Protein AF-A0A660U6B1-F1 (afdb_monomer_lite)

pLDDT: mean 94.16, std 7.32, range [56.75, 98.88]

Structure (mmCIF, N/CA/C/O backbone):
data_AF-A0A660U6B1-F1
#
_entry.id   AF-A0A660U6B1-F1
#
loop_
_atom_site.group_PDB
_atom_site.id
_atom_site.type_symbol
_atom_site.label_atom_id
_atom_site.label_alt_id
_atom_site.label_comp_id
_atom_site.label_asym_id
_atom_site.label_entity_id
_atom_site.label_seq_id
_atom_site.pdbx_PDB_ins_code
_atom_site.Cartn_x
_atom_site.Cartn_y
_atom_site.Cartn_z
_atom_site.occupancy
_atom_site.B_iso_or_equiv
_atom_site.auth_seq_id
_atom_site.auth_comp_id
_atom_site.auth_asym_id
_atom_site.auth_atom_id
_atom_site.pdbx_PDB_model_num
ATOM 1 N N . TYR A 1 1 ? -2.107 0.702 17.270 1.00 91.06 1 TYR A N 1
ATOM 2 C CA . TYR A 1 1 ? -2.804 -0.431 17.909 1.00 91.06 1 TYR A CA 1
ATOM 3 C C . TYR A 1 1 ? -3.818 -0.003 18.974 1.00 91.06 1 TYR A C 1
ATOM 5 O O . TYR A 1 1 ? -4.999 0.015 18.661 1.00 91.06 1 TYR A O 1
ATOM 13 N N . GLU A 1 2 ? -3.422 0.392 20.193 1.00 95.00 2 GLU A N 1
ATOM 14 C CA . GLU A 1 2 ? -4.382 0.600 21.304 1.00 95.00 2 GLU A CA 1
ATOM 15 C C . GLU A 1 2 ? -5.504 1.607 21.003 1.00 95.00 2 GLU A C 1
ATOM 17 O O . GLU A 1 2 ? -6.661 1.388 21.359 1.00 95.00 2 GLU A O 1
ATOM 22 N N . LEU A 1 3 ? -5.183 2.713 20.323 1.00 95.81 3 LEU A N 1
ATOM 23 C CA . LEU A 1 3 ? -6.189 3.698 19.923 1.00 95.81 3 LEU A CA 1
ATOM 24 C C . LEU A 1 3 ? -7.178 3.121 18.897 1.00 95.81 3 LEU A C 1
ATOM 26 O O . LEU A 1 3 ? -8.377 3.347 19.015 1.00 95.81 3 LEU A O 1
ATOM 30 N N . SER A 1 4 ? -6.687 2.337 17.936 1.00 97.06 4 SER A N 1
ATOM 31 C CA . SER A 1 4 ? -7.504 1.643 16.936 1.00 97.06 4 SER A CA 1
ATOM 32 C C . SER A 1 4 ? -8.491 0.675 17.594 1.00 97.06 4 SER A C 1
ATOM 34 O O . SER A 1 4 ? -9.665 0.673 17.234 1.00 97.06 4 SER A O 1
ATOM 36 N N . VAL A 1 5 ? -8.046 -0.071 18.615 1.00 97.56 5 VAL A N 1
ATOM 37 C CA . VAL A 1 5 ? -8.920 -0.944 19.420 1.00 97.56 5 VAL A CA 1
ATOM 38 C C . VAL A 1 5 ? -10.042 -0.129 20.063 1.00 97.56 5 VAL A C 1
ATOM 40 O O . VAL A 1 5 ? -11.211 -0.445 19.858 1.00 97.56 5 VAL A O 1
ATOM 43 N N . LYS A 1 6 ? -9.713 0.974 20.752 1.00 98.12 6 LYS A N 1
ATOM 44 C CA . LYS A 1 6 ? -10.712 1.839 21.411 1.00 98.12 6 LYS A CA 1
ATOM 45 C C . LYS A 1 6 ? -11.761 2.386 20.437 1.00 98.12 6 LYS A C 1
ATOM 47 O O . LYS A 1 6 ? -12.937 2.465 20.784 1.00 98.12 6 LYS A O 1
ATOM 52 N N . VAL A 1 7 ? -11.352 2.767 19.224 1.00 98.12 7 VAL A N 1
ATOM 53 C CA . VAL A 1 7 ? -12.260 3.266 18.175 1.00 98.12 7 VAL A CA 1
ATOM 54 C C . VAL A 1 7 ? -13.241 2.173 17.735 1.00 98.12 7 VAL A C 1
ATOM 56 O O . VAL A 1 7 ? -14.452 2.407 17.707 1.00 98.12 7 VAL A O 1
ATOM 59 N N . LEU A 1 8 ? -12.740 0.967 17.452 1.00 98.06 8 LEU A N 1
ATOM 60 C CA . LEU A 1 8 ? -13.567 -0.164 17.021 1.00 98.06 8 LEU A CA 1
ATOM 61 C C . LEU A 1 8 ? -14.490 -0.669 18.142 1.00 98.06 8 LEU A C 1
ATOM 63 O O . LEU A 1 8 ? -15.662 -0.961 17.900 1.00 98.06 8 LEU A O 1
ATOM 67 N N . GLU A 1 9 ? -14.006 -0.720 19.385 1.00 98.12 9 GLU A N 1
ATOM 68 C CA . GLU A 1 9 ? -14.812 -1.073 20.561 1.00 98.12 9 GLU A CA 1
ATOM 69 C C . GLU A 1 9 ? -15.951 -0.080 20.808 1.00 98.12 9 GLU A C 1
ATOM 71 O O . GLU A 1 9 ? -17.044 -0.490 21.202 1.00 98.12 9 GLU A O 1
ATOM 76 N N . ALA A 1 10 ? -15.736 1.200 20.493 1.00 98.38 10 ALA A N 1
ATOM 77 C CA . ALA A 1 10 ? -16.764 2.236 20.519 1.00 98.38 10 ALA A CA 1
ATOM 78 C C . ALA A 1 10 ? -17.758 2.158 19.338 1.00 98.38 10 ALA A C 1
ATOM 80 O O . ALA A 1 10 ? -18.608 3.042 19.188 1.00 98.38 10 ALA A O 1
ATOM 81 N N . GLY A 1 11 ? -17.661 1.132 18.484 1.00 97.81 11 GLY A N 1
ATOM 82 C CA . GLY A 1 11 ? -18.555 0.923 17.346 1.00 97.81 11 GLY A CA 1
ATOM 83 C C . GLY A 1 11 ? -18.365 1.948 16.227 1.00 97.81 11 GLY A C 1
ATOM 84 O O . GLY A 1 11 ? -19.321 2.254 15.511 1.00 97.81 11 GLY A O 1
ATOM 85 N N . LYS A 1 12 ? -17.157 2.503 16.077 1.00 98.50 12 LYS A N 1
ATOM 86 C CA . LYS A 1 12 ? -16.816 3.456 15.013 1.00 98.50 12 LYS A CA 1
ATOM 87 C C . LYS A 1 12 ? -16.059 2.768 13.881 1.00 98.50 12 LYS A C 1
ATOM 89 O O . LYS A 1 12 ? -15.291 1.841 14.117 1.00 98.50 12 LYS A O 1
ATOM 94 N N . ASP A 1 13 ? -16.291 3.242 12.663 1.00 98.62 13 ASP A N 1
ATOM 95 C CA . ASP A 1 13 ? -15.462 2.906 11.506 1.00 98.62 13 ASP A CA 1
ATOM 96 C C . ASP A 1 13 ? -14.069 3.555 11.669 1.00 98.62 13 ASP A C 1
ATOM 98 O O . ASP A 1 13 ? -13.941 4.603 12.310 1.00 98.62 13 ASP A O 1
ATOM 102 N N . LEU A 1 14 ? -13.020 2.919 11.143 1.00 98.31 14 LEU A N 1
ATOM 103 C CA . LEU A 1 14 ? -11.621 3.252 11.423 1.00 98.31 14 LEU A CA 1
ATOM 104 C C . LEU A 1 14 ? -10.837 3.531 10.136 1.00 98.31 14 LEU A C 1
ATOM 106 O O . LEU A 1 14 ? -10.676 2.648 9.303 1.00 98.31 14 LEU A O 1
ATOM 110 N N . PHE A 1 15 ? -10.261 4.725 10.032 1.00 98.12 15 PHE A N 1
ATOM 111 C CA . PHE A 1 15 ? -9.127 4.999 9.149 1.00 98.12 15 PHE A CA 1
ATOM 112 C C . PHE A 1 15 ? -7.876 5.029 10.028 1.00 98.12 15 PHE A C 1
ATOM 114 O O . PHE A 1 15 ? -7.804 5.825 10.967 1.00 98.12 15 PHE A O 1
ATOM 121 N N . VAL A 1 16 ? -6.894 4.173 9.750 1.00 96.25 16 VAL A N 1
ATOM 122 C CA . VAL A 1 16 ? -5.621 4.135 10.483 1.00 96.25 16 VAL A CA 1
ATOM 123 C C . VAL A 1 16 ? -4.431 4.319 9.545 1.00 96.25 16 VAL A C 1
ATOM 125 O O . VAL A 1 16 ? -4.332 3.674 8.507 1.00 96.25 16 VAL A O 1
ATOM 128 N N . GLU A 1 17 ? -3.513 5.207 9.918 1.00 93.38 17 GLU A N 1
ATOM 129 C CA . GLU A 1 17 ? -2.259 5.408 9.189 1.00 93.38 17 GLU A CA 1
ATOM 130 C C . GLU A 1 17 ? -1.315 4.209 9.312 1.00 93.38 17 GLU A C 1
ATOM 132 O O . GLU A 1 17 ? -1.363 3.443 10.278 1.00 93.38 17 GLU A O 1
ATOM 137 N N . LYS A 1 18 ? -0.426 4.061 8.328 1.00 89.31 18 LYS A N 1
ATOM 138 C CA . LYS A 1 18 ? 0.569 2.984 8.320 1.00 89.31 18 LYS A CA 1
ATOM 139 C C . LYS A 1 18 ? 1.771 3.302 9.232 1.00 89.31 18 LYS A C 1
ATOM 141 O O . LYS A 1 18 ? 2.170 4.465 9.349 1.00 89.31 18 LYS A O 1
ATOM 146 N N . PRO A 1 19 ? 2.450 2.276 9.775 1.00 85.94 19 PRO A N 1
ATOM 147 C CA . PRO A 1 19 ? 2.009 0.884 9.817 1.00 85.94 19 PRO A CA 1
ATOM 148 C C . PRO A 1 19 ? 0.836 0.717 10.797 1.00 85.94 19 PRO A C 1
ATOM 150 O O . PRO A 1 19 ? 0.794 1.359 11.844 1.00 85.94 19 PRO A O 1
ATOM 153 N N . VAL A 1 20 ? -0.107 -0.172 10.470 1.00 88.62 20 VAL A N 1
ATOM 154 C CA . VAL A 1 20 ? -1.304 -0.424 11.299 1.00 88.62 20 VAL A CA 1
ATOM 155 C C . VAL A 1 20 ? -0.955 -0.907 12.719 1.00 88.62 20 VAL A C 1
ATOM 157 O O . VAL A 1 20 ? -1.639 -0.583 13.699 1.00 88.62 20 VAL A O 1
ATOM 160 N N . ALA A 1 21 ? 0.139 -1.663 12.834 1.00 90.38 21 ALA A N 1
ATOM 161 C CA . ALA A 1 21 ? 0.674 -2.237 14.061 1.00 90.38 21 ALA A CA 1
ATOM 162 C C . ALA A 1 21 ? 2.184 -2.510 13.927 1.00 90.38 21 ALA A C 1
ATOM 164 O O . ALA A 1 21 ? 2.749 -2.354 12.844 1.00 90.38 21 ALA A O 1
ATOM 165 N N . LEU A 1 22 ? 2.839 -2.924 15.019 1.00 89.25 22 LEU A N 1
ATOM 166 C CA . LEU A 1 22 ? 4.269 -3.272 15.016 1.00 89.25 22 LEU A CA 1
ATOM 167 C C . LEU A 1 22 ? 4.519 -4.783 14.919 1.00 89.25 22 LEU A C 1
ATOM 169 O O . LEU A 1 22 ? 5.666 -5.218 14.860 1.00 89.25 22 LEU A O 1
ATOM 173 N N . SER A 1 23 ? 3.457 -5.586 14.875 1.00 92.25 23 SER A N 1
ATOM 174 C CA . SER A 1 23 ? 3.531 -7.031 14.685 1.00 92.25 23 SER A CA 1
ATOM 175 C C . SER A 1 23 ? 2.383 -7.537 13.814 1.00 92.25 23 SER A C 1
ATOM 177 O O . SER A 1 23 ? 1.321 -6.916 13.731 1.00 92.25 23 SER A O 1
ATOM 179 N N . VAL A 1 24 ? 2.600 -8.689 13.175 1.00 95.50 24 VAL A N 1
ATOM 180 C CA . VAL A 1 24 ? 1.562 -9.392 12.406 1.00 95.50 24 VAL A CA 1
ATOM 181 C C . VAL A 1 24 ? 0.376 -9.745 13.306 1.00 95.50 24 VAL A C 1
ATOM 183 O O . VAL A 1 24 ? -0.761 -9.478 12.939 1.00 95.50 24 VAL A O 1
ATOM 186 N N . GLU A 1 25 ? 0.642 -10.253 14.510 1.00 96.62 25 GLU A N 1
ATOM 187 C CA . GLU A 1 25 ? -0.395 -10.687 15.452 1.00 96.62 25 GLU A CA 1
ATOM 188 C C . GLU A 1 25 ? -1.305 -9.529 15.902 1.00 96.62 25 GLU A C 1
ATOM 190 O O . GLU A 1 25 ? -2.521 -9.678 15.993 1.00 96.62 25 GLU A O 1
ATOM 195 N N . GLU A 1 26 ? -0.745 -8.343 16.153 1.00 96.19 26 GLU A N 1
ATOM 196 C CA . GLU A 1 26 ? -1.547 -7.144 16.428 1.00 96.19 26 GLU A CA 1
ATOM 197 C C . GLU A 1 26 ? -2.368 -6.701 15.207 1.00 96.19 26 GLU A C 1
ATOM 199 O O . GLU A 1 26 ? -3.512 -6.270 15.356 1.00 96.19 26 GLU A O 1
ATOM 204 N N . SER A 1 27 ? -1.811 -6.802 13.997 1.00 96.31 27 SER A N 1
ATOM 205 C CA . SER A 1 27 ? -2.555 -6.491 12.772 1.00 96.31 27 SER A CA 1
ATOM 206 C C . SER A 1 27 ? -3.744 -7.439 12.585 1.00 96.31 27 SER A C 1
ATOM 208 O O . SER A 1 27 ? -4.832 -6.987 12.236 1.00 96.31 27 SER A O 1
ATOM 210 N N . GLU A 1 28 ? -3.553 -8.733 12.857 1.00 98.12 28 GLU A N 1
ATOM 211 C CA . GLU A 1 28 ? -4.598 -9.763 12.781 1.00 98.12 28 GLU A CA 1
ATOM 212 C C . GLU A 1 28 ? -5.706 -9.498 13.799 1.00 98.12 28 GLU A C 1
ATOM 214 O O . GLU A 1 28 ? -6.872 -9.400 13.421 1.00 98.12 28 GLU A O 1
ATOM 219 N N . LYS A 1 29 ? -5.346 -9.248 15.064 1.00 98.12 29 LYS A N 1
ATOM 220 C CA . LYS A 1 29 ? -6.312 -8.901 16.120 1.00 98.12 29 LYS A CA 1
ATOM 221 C C . LYS A 1 29 ? -7.160 -7.679 15.762 1.00 98.12 29 LYS A C 1
ATOM 223 O O . LYS A 1 29 ? -8.349 -7.650 16.073 1.00 98.12 29 LYS A O 1
ATOM 228 N N . LEU A 1 30 ? -6.579 -6.663 15.116 1.00 97.62 30 LEU A N 1
ATOM 229 C CA . LEU A 1 30 ? -7.338 -5.493 14.658 1.00 97.62 30 LEU A CA 1
ATOM 230 C C . LEU A 1 30 ? -8.289 -5.819 13.505 1.00 97.62 30 LEU A C 1
ATOM 232 O O . LEU A 1 30 ? -9.429 -5.352 13.530 1.00 97.62 30 LEU A O 1
ATOM 236 N N . ALA A 1 31 ? -7.843 -6.606 12.523 1.00 98.12 31 ALA A N 1
ATOM 237 C CA . ALA A 1 31 ? -8.679 -7.026 11.401 1.00 98.12 31 ALA A CA 1
ATOM 238 C C . ALA A 1 31 ? -9.883 -7.854 11.884 1.00 98.12 31 ALA A C 1
ATOM 240 O O . ALA A 1 31 ? -11.027 -7.554 11.538 1.00 98.12 31 ALA A O 1
ATOM 241 N N . GLU A 1 32 ? -9.642 -8.826 12.766 1.00 98.50 32 GLU A N 1
ATOM 242 C CA . GLU A 1 32 ? -10.685 -9.637 13.401 1.00 98.50 32 GLU A CA 1
ATOM 243 C C . GLU A 1 32 ? -11.650 -8.786 14.233 1.00 98.50 32 GLU A C 1
ATOM 245 O O . GLU A 1 32 ? -12.867 -8.979 14.177 1.00 98.50 32 GLU A O 1
ATOM 250 N N . LEU A 1 33 ? -11.132 -7.813 14.991 1.00 98.38 33 LEU A N 1
ATOM 251 C CA . LEU A 1 33 ? -11.968 -6.913 15.778 1.00 98.38 33 LEU A CA 1
ATOM 252 C C . LEU A 1 33 ? -12.885 -6.079 14.874 1.00 98.38 33 LEU A C 1
ATOM 254 O O . LEU A 1 33 ? -14.079 -5.984 15.163 1.00 98.38 33 LEU A O 1
ATOM 258 N N . ALA A 1 34 ? -12.364 -5.514 13.782 1.00 98.25 34 ALA A N 1
ATOM 259 C CA . ALA A 1 34 ? -13.165 -4.756 12.824 1.00 98.25 34 ALA A CA 1
ATOM 260 C C . ALA A 1 34 ? -14.289 -5.615 12.219 1.00 98.25 34 ALA A C 1
ATOM 262 O O . ALA A 1 34 ? -15.454 -5.200 12.243 1.00 98.25 34 ALA A O 1
ATOM 263 N N . ASP A 1 35 ? -13.965 -6.840 11.793 1.00 98.19 35 ASP A N 1
ATOM 264 C CA . ASP A 1 35 ? -14.935 -7.804 11.265 1.00 98.19 35 ASP A CA 1
ATOM 265 C C . ASP A 1 35 ? -16.001 -8.175 12.305 1.00 98.19 35 ASP A C 1
ATOM 267 O O . ASP A 1 35 ? -17.200 -8.094 12.028 1.00 98.19 35 ASP A O 1
ATOM 271 N N . SER A 1 36 ? -15.594 -8.499 13.536 1.00 98.25 36 SER A N 1
ATOM 272 C CA . SER A 1 36 ? -16.516 -8.876 14.619 1.00 98.25 36 SER A CA 1
ATOM 273 C C . SER A 1 36 ? -17.499 -7.760 14.996 1.00 98.25 36 SER A C 1
ATOM 275 O O . SER A 1 36 ? -18.608 -8.025 15.465 1.00 98.25 36 SER A O 1
ATOM 277 N N . LYS A 1 37 ? -17.108 -6.497 14.787 1.00 97.94 37 LYS A N 1
ATOM 278 C CA . LYS A 1 37 ? -17.931 -5.307 15.046 1.00 97.94 37 LYS A CA 1
ATOM 279 C C . LYS A 1 37 ? -18.694 -4.837 13.802 1.00 97.94 37 LYS A C 1
ATOM 281 O O . LYS A 1 37 ? -19.431 -3.845 13.880 1.00 97.94 37 LYS A O 1
ATOM 286 N N . GLY A 1 38 ? -18.510 -5.502 12.658 1.00 97.69 38 GLY A N 1
ATOM 287 C CA . GLY A 1 38 ? -19.049 -5.083 11.364 1.00 97.69 38 GLY A CA 1
ATOM 288 C C . GLY A 1 38 ? -18.683 -3.636 11.031 1.00 97.69 38 GLY A C 1
ATOM 289 O O . GLY A 1 38 ? -19.555 -2.867 10.620 1.00 97.69 38 GLY A O 1
ATOM 290 N N . ARG A 1 39 ? -17.444 -3.228 11.338 1.00 98.44 39 ARG A N 1
ATOM 291 C CA . ARG A 1 39 ? -16.925 -1.876 11.096 1.00 98.44 39 ARG A CA 1
ATOM 292 C C . ARG A 1 39 ? -16.030 -1.865 9.870 1.00 98.44 39 ARG A C 1
ATOM 294 O O . ARG A 1 39 ? -15.248 -2.785 9.654 1.00 98.44 39 ARG A O 1
ATOM 301 N N . VAL A 1 40 ? -16.116 -0.784 9.107 1.00 98.62 40 VAL A N 1
ATOM 302 C CA . VAL A 1 40 ? -15.207 -0.518 7.995 1.00 98.62 40 VAL A CA 1
ATOM 303 C C . VAL A 1 40 ? -13.869 -0.081 8.578 1.00 98.62 40 VAL A C 1
ATOM 305 O O . VAL A 1 40 ? -13.811 0.865 9.364 1.00 98.62 40 VAL A O 1
ATOM 308 N N . MET A 1 41 ? -12.799 -0.772 8.197 1.00 98.19 41 MET A N 1
ATOM 309 C CA . MET A 1 41 ? -11.429 -0.436 8.570 1.00 98.19 41 MET A CA 1
ATOM 310 C C . MET A 1 41 ? -10.603 -0.238 7.304 1.00 98.19 41 MET A C 1
ATOM 312 O O . MET A 1 41 ? -10.470 -1.177 6.527 1.00 98.19 41 MET A O 1
ATOM 316 N N . LEU A 1 42 ? -10.048 0.959 7.116 1.00 98.44 42 LEU A N 1
ATOM 317 C CA . LEU A 1 42 ? -9.096 1.287 6.056 1.00 98.44 42 LEU A CA 1
ATOM 318 C C . LEU A 1 42 ? -7.723 1.567 6.666 1.00 98.44 42 LEU A C 1
ATOM 320 O O . LEU A 1 42 ? -7.607 2.282 7.664 1.00 98.44 42 LEU A O 1
ATOM 324 N N . VAL A 1 43 ? -6.685 1.027 6.037 1.00 97.75 43 VAL A N 1
ATOM 325 C CA . VAL A 1 43 ? -5.282 1.301 6.351 1.00 97.75 43 VAL A CA 1
ATOM 326 C C . VAL A 1 43 ? -4.689 2.214 5.280 1.00 97.75 43 VAL A C 1
ATOM 328 O O . VAL A 1 43 ? -4.876 1.947 4.091 1.00 97.75 43 VAL A O 1
ATOM 331 N N . GLY A 1 44 ? -3.976 3.263 5.710 1.00 96.38 44 GLY A N 1
ATOM 332 C CA . GLY A 1 44 ? -3.382 4.341 4.898 1.00 96.38 44 GLY A CA 1
ATOM 333 C C . GLY A 1 44 ? -2.240 3.899 3.974 1.00 96.38 44 GLY A C 1
ATOM 334 O O . GLY A 1 44 ? -1.111 4.394 4.031 1.00 96.38 44 GLY A O 1
ATOM 335 N N . HIS A 1 45 ? -2.498 2.910 3.126 1.00 96.19 45 HIS A N 1
ATOM 336 C CA . HIS A 1 45 ? -1.593 2.426 2.093 1.00 96.19 45 HIS A CA 1
ATOM 337 C C . HIS A 1 45 ? -1.802 3.216 0.800 1.00 96.19 45 HIS A C 1
ATOM 339 O O . HIS A 1 45 ? -2.127 2.656 -0.246 1.00 96.19 45 HIS A O 1
ATOM 345 N N . ILE A 1 46 ? -1.543 4.520 0.889 1.00 93.88 46 ILE A N 1
ATOM 346 C CA . ILE A 1 46 ? -1.921 5.533 -0.102 1.00 93.88 46 ILE A CA 1
ATOM 347 C C . ILE A 1 46 ? -1.579 5.185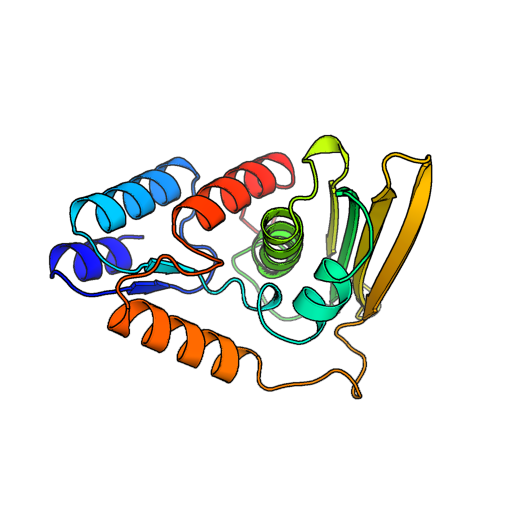 -1.564 1.00 93.88 46 ILE A C 1
ATOM 349 O O . ILE A 1 46 ? -2.361 5.484 -2.454 1.00 93.88 46 ILE A O 1
ATOM 353 N N . LEU A 1 47 ? -0.464 4.490 -1.843 1.00 94.69 47 LEU A N 1
ATOM 354 C CA . LEU A 1 47 ? -0.070 4.116 -3.216 1.00 94.69 47 LEU A CA 1
ATOM 355 C C . LEU A 1 47 ? -1.015 3.107 -3.890 1.00 94.69 47 LEU A C 1
ATOM 357 O O . LEU A 1 47 ? -0.940 2.921 -5.101 1.00 94.69 47 LEU A O 1
ATOM 361 N N . CYS A 1 48 ? -1.894 2.456 -3.125 1.00 96.50 48 CYS A N 1
ATOM 362 C CA . CYS A 1 48 ? -2.953 1.594 -3.655 1.00 96.50 48 CYS A CA 1
ATOM 363 C C . CYS A 1 48 ? -4.146 2.403 -4.188 1.00 96.50 48 CYS A C 1
ATOM 365 O O . CYS A 1 48 ? -5.152 1.821 -4.594 1.00 96.50 48 CYS A O 1
ATOM 367 N N . TYR A 1 49 ? -4.064 3.731 -4.138 1.00 94.56 49 TYR A N 1
ATOM 368 C CA . TYR A 1 49 ? -5.051 4.666 -4.648 1.00 94.56 49 TYR A CA 1
ATOM 369 C C . TYR A 1 49 ? -4.392 5.570 -5.698 1.00 94.56 49 TYR A C 1
ATOM 371 O O . TYR A 1 49 ? -3.189 5.838 -5.654 1.00 94.56 49 TYR A O 1
ATOM 379 N N . GLY A 1 50 ? -5.191 6.037 -6.654 1.00 91.62 50 GLY A N 1
ATOM 380 C CA . GLY A 1 50 ? -4.750 6.963 -7.691 1.00 91.62 50 GLY A CA 1
ATOM 381 C C . GLY A 1 50 ? -4.086 6.309 -8.916 1.00 91.62 50 GLY A C 1
ATOM 382 O O . GLY A 1 50 ? -4.121 5.083 -9.083 1.00 91.62 50 GLY A O 1
ATOM 383 N N . PRO A 1 51 ? -3.449 7.127 -9.776 1.00 93.94 51 PRO A N 1
ATOM 384 C CA . PRO A 1 51 ? -3.127 6.742 -11.153 1.00 93.94 51 PRO A CA 1
ATOM 385 C C . PRO A 1 51 ? -2.102 5.615 -11.285 1.00 93.94 51 PRO A C 1
ATOM 387 O O . PRO A 1 51 ? -2.135 4.859 -12.252 1.00 93.94 51 PRO A O 1
ATOM 390 N N . ALA A 1 52 ? -1.193 5.476 -10.316 1.00 94.88 52 ALA A N 1
ATOM 391 C CA . ALA A 1 52 ? -0.193 4.411 -10.334 1.00 94.88 52 ALA A CA 1
ATOM 392 C C . ALA A 1 52 ? -0.854 3.032 -10.268 1.00 94.88 52 ALA A C 1
ATOM 394 O O . ALA A 1 52 ? -0.567 2.164 -11.089 1.00 94.88 52 ALA A O 1
ATOM 395 N N . PHE A 1 53 ? -1.763 2.847 -9.306 1.00 96.44 53 PHE A N 1
ATOM 396 C CA . PHE A 1 53 ? -2.500 1.599 -9.158 1.00 96.44 53 PHE A CA 1
ATOM 397 C C . PHE A 1 53 ? -3.361 1.328 -10.393 1.00 96.44 53 PHE A C 1
ATOM 399 O O . PHE A 1 53 ? -3.336 0.219 -10.918 1.00 96.44 53 PHE A O 1
ATOM 406 N N . GLU A 1 54 ? -4.074 2.337 -10.897 1.00 95.81 54 GLU A N 1
ATOM 407 C CA . GLU A 1 54 ? -4.923 2.216 -12.089 1.00 95.81 54 GLU A CA 1
ATOM 408 C C . GLU A 1 54 ? -4.122 1.805 -13.331 1.00 95.81 54 GLU A C 1
ATOM 410 O O . GLU A 1 54 ? -4.500 0.867 -14.032 1.00 95.81 54 GLU A O 1
ATOM 415 N N . ALA A 1 55 ? -2.976 2.442 -13.579 1.00 97.25 55 ALA A N 1
ATOM 416 C CA . ALA A 1 55 ? -2.134 2.129 -14.728 1.00 97.25 55 ALA A CA 1
ATOM 417 C C . ALA A 1 55 ? -1.506 0.730 -14.627 1.00 97.25 55 ALA A C 1
ATOM 419 O O . ALA A 1 55 ? -1.498 -0.012 -15.607 1.00 97.25 55 ALA A O 1
ATOM 420 N N . LEU A 1 56 ? -1.003 0.354 -13.446 1.00 98.25 56 LEU A N 1
ATOM 421 C CA . LEU A 1 56 ? -0.379 -0.953 -13.218 1.00 98.25 56 LEU A CA 1
ATOM 422 C C . LEU A 1 56 ? -1.412 -2.090 -13.274 1.00 98.25 56 LEU A C 1
ATOM 424 O O . LEU A 1 56 ? -1.155 -3.109 -13.906 1.00 98.25 56 LEU A O 1
ATOM 428 N N . SER A 1 57 ? -2.591 -1.906 -12.671 1.00 97.62 57 SER A N 1
ATOM 429 C CA . SER A 1 57 ? -3.680 -2.900 -12.694 1.00 97.62 57 SER A CA 1
ATOM 430 C C . SER A 1 57 ? -4.343 -3.061 -14.065 1.00 97.62 57 SER A C 1
ATOM 432 O O . SER A 1 57 ? -5.031 -4.050 -14.294 1.00 97.62 57 SER A O 1
ATOM 434 N N . SER A 1 58 ? -4.113 -2.121 -14.987 1.00 98.12 58 SER A N 1
ATOM 435 C CA . SER A 1 58 ? -4.598 -2.201 -16.369 1.00 98.12 58 SER A CA 1
ATOM 436 C C . SER A 1 58 ? -3.684 -3.014 -17.296 1.00 98.12 58 SER A C 1
ATOM 438 O O . SER A 1 58 ? -4.020 -3.189 -18.470 1.00 98.12 58 SER A O 1
ATOM 440 N N . LEU A 1 59 ? -2.525 -3.492 -16.818 1.00 98.19 59 LEU A N 1
ATOM 441 C CA . LEU A 1 59 ? -1.669 -4.371 -17.615 1.00 98.19 59 LEU A CA 1
ATOM 442 C C . LEU A 1 59 ? -2.380 -5.704 -17.919 1.00 98.19 59 LEU A C 1
ATOM 444 O O . LEU A 1 59 ? -2.991 -6.281 -17.020 1.00 98.19 59 LEU A O 1
ATOM 448 N N . PRO A 1 60 ? -2.286 -6.236 -19.151 1.00 98.31 60 PRO A N 1
ATOM 449 C CA . PRO A 1 60 ? -2.881 -7.529 -19.476 1.00 98.31 60 PRO A CA 1
ATOM 450 C C . PRO A 1 60 ? -2.175 -8.691 -18.769 1.00 98.31 60 PRO A C 1
ATOM 452 O O . PRO A 1 60 ? -0.960 -8.670 -18.580 1.00 98.31 60 PRO A O 1
ATOM 455 N N . GLY A 1 61 ? -2.919 -9.755 -18.473 1.00 97.94 61 GLY A N 1
ATOM 456 C CA . GLY A 1 61 ? -2.380 -10.969 -17.859 1.00 97.94 61 GLY A CA 1
ATOM 457 C C . GLY A 1 61 ? -2.224 -10.879 -16.341 1.00 97.94 61 GLY A C 1
ATOM 458 O O . GLY A 1 61 ? -2.573 -9.884 -15.714 1.00 97.94 61 GLY A O 1
ATOM 459 N N . GLU A 1 62 ? -1.703 -11.950 -15.750 1.00 98.38 62 GLU A N 1
ATOM 460 C CA . GLU A 1 62 ? -1.559 -12.061 -14.299 1.00 98.38 62 GLU A CA 1
ATOM 461 C C . GLU A 1 62 ? -0.216 -11.476 -13.831 1.00 98.38 62 GLU A C 1
ATOM 463 O O . GLU A 1 62 ? 0.800 -11.678 -14.506 1.00 98.38 62 GLU A O 1
ATOM 468 N N . PRO A 1 63 ? -0.165 -10.785 -12.680 1.00 98.50 63 PRO A N 1
ATOM 469 C CA . PRO A 1 63 ? 1.075 -10.344 -12.046 1.00 98.50 63 PRO A CA 1
ATOM 470 C C . PRO A 1 63 ? 2.059 -11.494 -11.814 1.00 98.50 63 PRO A C 1
ATOM 472 O O . PRO A 1 63 ? 1.746 -12.483 -11.158 1.00 98.50 63 PRO A O 1
ATOM 475 N N . VAL A 1 64 ? 3.290 -11.338 -12.302 1.00 98.44 64 VAL A N 1
ATOM 476 C CA . VAL A 1 64 ? 4.368 -12.326 -12.125 1.00 98.44 64 VAL A CA 1
ATOM 477 C C . VAL A 1 64 ? 5.428 -11.820 -11.160 1.00 98.44 64 VAL A C 1
ATOM 479 O O . VAL A 1 64 ? 5.925 -12.573 -10.329 1.00 98.44 64 VAL A O 1
ATOM 482 N N . SER A 1 65 ? 5.821 -10.552 -11.282 1.00 98.75 65 SER A N 1
ATOM 483 C CA . SER A 1 65 ? 6.861 -9.976 -10.432 1.00 98.75 65 SER A CA 1
ATOM 484 C C . SER A 1 65 ? 6.752 -8.463 -10.350 1.00 98.75 65 SER A C 1
ATOM 486 O O . SER A 1 65 ? 6.162 -7.822 -11.222 1.00 98.75 65 SER A O 1
ATOM 488 N N . CYS A 1 66 ? 7.368 -7.884 -9.324 1.00 98.69 66 CYS A N 1
ATOM 489 C CA . CYS A 1 66 ? 7.540 -6.446 -9.238 1.00 98.69 66 CYS A CA 1
ATOM 490 C C . CYS A 1 66 ? 8.894 -6.045 -8.655 1.00 98.69 66 CYS A C 1
ATOM 492 O O . CYS A 1 66 ? 9.485 -6.765 -7.847 1.00 98.69 66 CYS A O 1
ATOM 494 N N . GLU A 1 67 ? 9.339 -4.842 -9.006 1.00 98.69 67 GLU A N 1
ATOM 495 C CA . GLU A 1 67 ? 10.443 -4.158 -8.341 1.00 98.69 67 GLU A CA 1
ATOM 496 C C . GLU A 1 67 ? 9.988 -2.791 -7.823 1.00 98.69 67 GLU A C 1
ATOM 498 O O . GLU A 1 67 ? 9.728 -1.874 -8.604 1.00 98.69 67 GLU A O 1
ATOM 503 N N . GLY A 1 68 ? 9.905 -2.654 -6.500 1.00 98.25 68 GLY A N 1
ATOM 504 C CA . GLY A 1 68 ? 9.643 -1.389 -5.821 1.00 98.25 68 GLY A CA 1
ATOM 505 C C . GLY A 1 68 ? 10.943 -0.779 -5.312 1.00 98.25 68 GLY A C 1
ATOM 506 O O . GLY A 1 68 ? 11.661 -1.409 -4.541 1.00 98.25 68 GLY A O 1
ATOM 507 N N . VAL A 1 69 ? 11.240 0.455 -5.706 1.00 97.69 69 VAL A N 1
ATOM 508 C CA . VAL A 1 69 ? 12.438 1.187 -5.283 1.00 97.69 69 VAL A CA 1
ATOM 509 C C . VAL A 1 69 ? 12.015 2.474 -4.598 1.00 97.69 69 VAL A C 1
ATOM 511 O O . VAL A 1 69 ? 11.326 3.296 -5.198 1.00 97.69 69 VAL A O 1
ATOM 514 N N . PHE A 1 70 ? 12.453 2.659 -3.356 1.00 95.06 70 PHE A N 1
ATOM 515 C CA . PHE A 1 70 ? 12.269 3.881 -2.586 1.00 95.06 70 PHE A CA 1
ATOM 516 C C . PHE A 1 70 ? 13.605 4.322 -1.986 1.00 95.06 70 PHE A C 1
ATOM 518 O O . PHE A 1 70 ? 13.988 3.918 -0.889 1.00 95.06 70 PHE A O 1
ATOM 525 N N . LEU A 1 71 ? 14.303 5.180 -2.716 1.00 94.31 71 LEU A N 1
ATOM 526 C CA . LEU A 1 71 ? 15.524 5.842 -2.289 1.00 94.31 71 LEU A CA 1
ATOM 527 C C . LEU A 1 71 ? 15.195 7.282 -1.917 1.00 94.31 71 LEU A C 1
ATOM 529 O O . LEU A 1 71 ? 14.487 7.986 -2.647 1.00 94.31 71 LEU A O 1
ATOM 533 N N . LYS A 1 72 ? 15.696 7.720 -0.771 1.00 88.81 72 LYS A N 1
ATOM 534 C CA . LYS A 1 72 ? 15.567 9.100 -0.320 1.00 88.81 72 LYS A CA 1
ATOM 535 C C . LYS A 1 72 ? 16.893 9.568 0.253 1.00 88.81 72 LYS A C 1
ATOM 537 O O . LYS A 1 72 ? 17.503 8.851 1.045 1.00 88.81 72 LYS A O 1
ATOM 542 N N . ARG A 1 73 ? 17.287 10.798 -0.069 1.00 86.75 73 ARG A N 1
ATOM 543 C CA . ARG A 1 73 ? 18.387 11.466 0.631 1.00 86.75 73 ARG A CA 1
ATOM 544 C C . ARG A 1 73 ? 18.049 11.621 2.109 1.00 86.75 73 ARG A C 1
ATOM 546 O O . ARG A 1 73 ? 16.905 11.911 2.471 1.00 86.75 73 ARG A O 1
ATOM 553 N N . SER A 1 74 ? 19.062 11.431 2.949 1.00 75.44 74 SER A N 1
ATOM 554 C CA . SER A 1 74 ? 18.919 11.428 4.405 1.00 75.44 74 SER A CA 1
ATOM 555 C C . SER A 1 74 ? 18.122 12.623 4.932 1.00 75.44 74 SER A C 1
ATOM 557 O O . SER A 1 74 ? 18.381 13.780 4.600 1.00 75.44 74 SER A O 1
ATOM 559 N N . THR A 1 75 ? 17.131 12.315 5.767 1.00 60.97 75 THR A N 1
ATOM 560 C CA . THR A 1 75 ? 16.336 13.270 6.550 1.00 60.97 75 THR A CA 1
ATOM 561 C C . THR A 1 75 ? 16.467 12.906 8.030 1.00 60.97 75 THR A C 1
ATOM 563 O O . THR A 1 75 ? 16.668 11.720 8.307 1.00 60.97 75 THR A O 1
ATOM 566 N N . PRO A 1 76 ? 16.329 13.866 8.965 1.00 63.66 76 PRO A N 1
ATOM 567 C CA . PRO A 1 76 ? 16.559 13.645 10.396 1.00 63.66 76 PRO A CA 1
ATOM 568 C C . PRO A 1 76 ? 15.783 12.461 10.996 1.00 63.66 76 PRO A C 1
ATOM 570 O O . PRO A 1 76 ? 14.816 11.968 10.412 1.00 63.66 76 PRO A O 1
ATOM 573 N N . GLU A 1 77 ? 16.281 12.019 12.157 1.00 56.75 77 GLU A N 1
ATOM 574 C CA . GLU A 1 77 ? 15.974 10.778 12.880 1.00 56.75 77 GLU A CA 1
ATOM 575 C C . GLU A 1 77 ? 14.548 10.255 12.678 1.00 56.75 77 GLU A C 1
ATOM 577 O O . GLU A 1 77 ? 13.565 10.816 13.160 1.00 56.75 77 GLU A O 1
ATOM 582 N N . LYS A 1 78 ? 14.449 9.121 11.980 1.00 65.38 78 LYS A N 1
ATOM 583 C CA . LYS A 1 78 ? 13.226 8.325 11.933 1.00 65.38 78 LYS A CA 1
ATOM 584 C C . LYS A 1 78 ? 13.330 7.207 12.955 1.00 65.38 78 LYS A C 1
ATOM 586 O O . LYS A 1 78 ? 14.338 6.509 13.000 1.00 65.38 78 LYS A O 1
ATOM 591 N N . LEU A 1 79 ? 12.257 7.011 13.718 1.00 76.44 79 LEU A N 1
ATOM 592 C CA . LEU A 1 79 ? 12.119 5.887 14.651 1.00 76.44 79 LEU A CA 1
ATOM 593 C C . LEU A 1 79 ? 12.098 4.531 13.925 1.00 76.44 79 LEU A C 1
ATOM 595 O O . LEU A 1 79 ? 12.503 3.520 14.494 1.00 76.44 79 LEU A O 1
ATOM 599 N N . LEU A 1 80 ? 11.623 4.524 12.674 1.00 84.38 80 LEU A N 1
ATOM 600 C CA . LEU A 1 80 ? 11.523 3.346 11.818 1.00 84.38 80 LEU A CA 1
ATOM 601 C C . LEU A 1 80 ? 12.598 3.363 10.729 1.00 84.38 80 LEU A C 1
ATOM 603 O O . LEU A 1 80 ? 12.924 4.427 10.192 1.00 84.38 80 LEU A O 1
ATOM 607 N N . ASN A 1 81 ? 13.098 2.187 10.353 1.00 89.19 81 ASN A N 1
ATOM 608 C CA . ASN A 1 81 ? 13.980 2.055 9.194 1.00 89.19 81 ASN A CA 1
ATOM 609 C C . ASN A 1 81 ? 13.247 2.325 7.859 1.00 89.19 81 ASN A C 1
ATOM 611 O O . ASN A 1 81 ? 12.024 2.489 7.801 1.00 89.19 81 ASN A O 1
ATOM 615 N N . ALA A 1 82 ? 14.007 2.383 6.761 1.00 90.38 82 ALA A N 1
ATOM 616 C CA . ALA A 1 82 ? 13.485 2.740 5.443 1.00 90.38 82 ALA A CA 1
ATOM 617 C C . ALA A 1 82 ? 12.383 1.788 4.937 1.00 90.38 82 ALA A C 1
ATOM 619 O O . ALA A 1 82 ? 11.420 2.249 4.319 1.00 90.38 82 ALA A O 1
ATOM 620 N N . TYR A 1 83 ? 12.472 0.488 5.235 1.00 92.44 83 TYR A N 1
ATOM 621 C CA . TYR A 1 83 ? 11.455 -0.490 4.843 1.00 92.44 83 TYR A CA 1
ATOM 622 C C . TYR A 1 83 ? 10.137 -0.246 5.569 1.00 92.44 83 TYR A C 1
ATOM 624 O O . TYR A 1 83 ? 9.095 -0.136 4.931 1.00 92.44 83 TYR A O 1
ATOM 632 N N . TRP A 1 84 ? 10.179 -0.073 6.885 1.00 91.69 84 TRP A N 1
ATOM 633 C CA . TRP A 1 84 ? 8.978 0.150 7.689 1.00 91.69 84 TRP A CA 1
ATOM 634 C C . TRP A 1 84 ? 8.352 1.526 7.465 1.00 91.69 84 TRP A C 1
ATOM 636 O O . TRP A 1 84 ? 7.137 1.684 7.558 1.00 91.69 84 TRP A O 1
ATOM 646 N N . ASN A 1 85 ? 9.163 2.529 7.131 1.00 88.94 85 ASN A N 1
ATOM 647 C CA . ASN A 1 85 ? 8.653 3.869 6.882 1.00 88.94 85 ASN A CA 1
ATOM 648 C C . ASN A 1 85 ? 8.131 4.070 5.448 1.00 88.94 85 ASN A C 1
ATOM 650 O O . ASN A 1 85 ? 7.120 4.753 5.259 1.00 88.94 85 ASN A O 1
ATOM 654 N N . PHE A 1 86 ? 8.830 3.518 4.450 1.00 88.56 86 PHE A N 1
ATOM 655 C CA . PHE A 1 86 ? 8.561 3.751 3.027 1.00 88.56 86 PHE A CA 1
ATOM 656 C C . PHE A 1 86 ? 8.319 2.468 2.234 1.00 88.56 86 PHE A C 1
ATOM 658 O O . PHE A 1 86 ? 7.368 2.409 1.455 1.00 88.56 86 PHE A O 1
ATOM 665 N N . GLY A 1 87 ? 9.151 1.441 2.439 1.00 92.81 87 GLY A N 1
ATOM 666 C CA . GLY A 1 87 ? 9.023 0.151 1.752 1.00 92.81 87 GLY A CA 1
ATOM 667 C C . GLY A 1 87 ? 7.647 -0.496 1.940 1.00 92.81 87 GLY A C 1
ATOM 668 O O . GLY A 1 87 ? 7.133 -1.102 1.005 1.00 92.81 87 GLY A O 1
ATOM 669 N N . VAL A 1 88 ? 7.002 -0.274 3.089 1.00 95.06 88 VAL A N 1
ATOM 670 C CA . VAL A 1 88 ? 5.637 -0.727 3.392 1.00 95.06 88 VAL A CA 1
ATOM 671 C C . VAL A 1 88 ? 4.619 -0.286 2.338 1.00 95.06 88 VAL A C 1
ATOM 673 O O . VAL A 1 88 ? 3.747 -1.069 1.985 1.00 95.06 88 VAL A O 1
ATOM 676 N N . HIS A 1 89 ? 4.758 0.910 1.756 1.00 94.50 89 HIS A N 1
ATOM 677 C CA . HIS A 1 89 ? 3.860 1.357 0.690 1.00 94.50 89 HIS A CA 1
ATOM 678 C C . HIS A 1 89 ? 4.076 0.581 -0.616 1.00 94.50 89 HIS A C 1
ATOM 680 O O . HIS A 1 89 ? 3.112 0.276 -1.312 1.00 94.50 89 HIS A O 1
ATOM 686 N N . MET A 1 90 ? 5.327 0.239 -0.939 1.00 97.00 90 MET A N 1
ATOM 687 C CA . MET A 1 90 ? 5.655 -0.555 -2.128 1.00 97.00 90 MET A CA 1
ATOM 688 C C . MET A 1 90 ? 5.178 -2.003 -1.967 1.00 97.00 90 MET A C 1
ATOM 690 O O . MET A 1 90 ? 4.621 -2.576 -2.898 1.00 97.00 90 MET A O 1
ATOM 694 N N . ILE A 1 91 ? 5.328 -2.572 -0.766 1.00 97.94 91 ILE A N 1
ATOM 695 C CA . ILE A 1 91 ? 4.780 -3.892 -0.422 1.00 97.94 91 ILE A CA 1
ATOM 696 C C . ILE A 1 91 ? 3.253 -3.863 -0.514 1.00 97.94 91 ILE A C 1
ATOM 698 O O . ILE A 1 91 ? 2.664 -4.742 -1.130 1.00 97.94 91 ILE A O 1
ATOM 702 N N . ALA A 1 92 ? 2.611 -2.837 0.045 1.00 98.00 92 ALA A N 1
ATOM 703 C CA . ALA A 1 92 ? 1.164 -2.671 -0.012 1.00 98.00 92 ALA A CA 1
ATOM 704 C C . ALA A 1 92 ? 0.626 -2.613 -1.442 1.00 98.00 92 ALA A C 1
ATOM 706 O O . ALA A 1 92 ? -0.358 -3.291 -1.743 1.00 98.00 92 ALA A O 1
ATOM 707 N N . LEU A 1 93 ? 1.305 -1.876 -2.324 1.00 98.06 93 LEU A N 1
ATOM 708 C CA . LEU A 1 93 ? 0.972 -1.826 -3.742 1.00 98.06 93 LEU A CA 1
ATOM 709 C C . LEU A 1 93 ? 1.146 -3.199 -4.411 1.00 98.06 93 LEU A C 1
ATOM 711 O O . LEU A 1 93 ? 0.241 -3.647 -5.106 1.00 98.06 93 LEU A O 1
ATOM 715 N N . ALA A 1 94 ? 2.251 -3.905 -4.151 1.00 98.50 94 ALA A N 1
ATOM 716 C CA . ALA A 1 94 ? 2.473 -5.255 -4.675 1.00 98.50 94 ALA A CA 1
ATOM 717 C C . ALA A 1 94 ? 1.389 -6.251 -4.219 1.00 98.50 94 ALA A C 1
ATOM 719 O O . ALA A 1 94 ? 0.889 -7.027 -5.030 1.00 98.50 94 ALA A O 1
ATOM 720 N N . VAL A 1 95 ? 0.988 -6.198 -2.942 1.00 98.31 95 VAL A N 1
ATOM 721 C CA . VAL A 1 95 ? -0.114 -7.009 -2.396 1.00 98.31 95 VAL A CA 1
ATOM 722 C C . VAL A 1 95 ? -1.435 -6.652 -3.072 1.00 98.31 95 VAL A C 1
ATOM 724 O O . VAL A 1 95 ? -2.149 -7.546 -3.512 1.00 98.31 95 VAL A O 1
ATOM 727 N N . ALA A 1 96 ? -1.754 -5.359 -3.187 1.00 98.19 96 ALA A N 1
ATOM 728 C CA . ALA A 1 96 ? -3.004 -4.899 -3.793 1.00 98.19 96 ALA A CA 1
ATOM 729 C C . ALA A 1 96 ? -3.105 -5.265 -5.282 1.00 98.19 96 ALA A C 1
ATOM 731 O O . ALA A 1 96 ? -4.199 -5.513 -5.778 1.00 98.19 96 ALA A O 1
ATOM 732 N N . LEU A 1 97 ? -1.970 -5.301 -5.984 1.00 98.19 97 LEU A N 1
ATOM 733 C CA . LEU A 1 97 ? -1.882 -5.719 -7.381 1.00 98.19 97 LEU A CA 1
ATOM 734 C C . LEU A 1 97 ? -1.911 -7.240 -7.555 1.00 98.19 97 LEU A C 1
ATOM 736 O O . LEU A 1 97 ? -1.994 -7.681 -8.689 1.00 98.19 97 LEU A O 1
ATOM 740 N N . GLY A 1 98 ? -1.833 -8.039 -6.485 1.00 98.06 98 GLY A N 1
ATOM 741 C CA . GLY A 1 98 ? -1.834 -9.502 -6.574 1.00 98.06 98 GLY A CA 1
ATOM 742 C C . GLY A 1 98 ? -0.484 -10.118 -6.951 1.00 98.06 98 GLY A C 1
ATOM 743 O O . GLY A 1 98 ? -0.439 -11.253 -7.414 1.00 98.06 98 GLY A O 1
ATOM 744 N N . VAL A 1 99 ? 0.630 -9.403 -6.752 1.00 98.56 99 VAL A N 1
ATOM 745 C CA . VAL A 1 99 ? 1.969 -9.938 -7.044 1.00 98.56 99 VAL A CA 1
ATOM 746 C C . VAL A 1 99 ? 2.288 -11.094 -6.081 1.00 98.56 99 VAL A C 1
ATOM 748 O O . VAL A 1 99 ? 2.156 -10.911 -4.859 1.00 98.56 99 VAL A O 1
ATOM 751 N N . PRO A 1 100 ? 2.733 -12.264 -6.581 1.00 97.69 100 PRO A N 1
ATOM 752 C CA . PRO A 1 100 ? 3.154 -13.374 -5.730 1.00 97.69 100 PRO A CA 1
ATOM 753 C C . PRO A 1 100 ? 4.385 -12.997 -4.894 1.00 97.69 100 PRO A C 1
ATOM 755 O O . PRO A 1 100 ? 5.216 -12.188 -5.312 1.00 97.69 100 PRO A O 1
ATOM 758 N N . GLU A 1 101 ? 4.511 -13.572 -3.696 1.00 96.19 101 GLU A N 1
ATOM 759 C CA . GLU A 1 101 ? 5.578 -13.213 -2.751 1.00 96.19 101 GLU A CA 1
ATOM 760 C C . GLU A 1 101 ? 6.974 -13.458 -3.346 1.00 96.19 101 GLU A C 1
ATOM 762 O O . GLU A 1 101 ? 7.851 -12.602 -3.244 1.00 96.19 101 GLU A O 1
ATOM 767 N N . GLU A 1 102 ? 7.163 -14.583 -4.036 1.00 96.38 102 GLU A N 1
ATOM 768 C CA . GLU A 1 102 ? 8.411 -14.970 -4.698 1.00 96.38 102 GLU A CA 1
ATOM 769 C C . GLU A 1 102 ? 8.808 -14.053 -5.866 1.00 96.38 102 GLU A C 1
ATOM 771 O O . GLU A 1 102 ? 9.982 -13.986 -6.231 1.00 96.38 102 GLU A O 1
ATOM 776 N N . GLY A 1 103 ? 7.843 -13.332 -6.441 1.00 97.38 103 GLY A N 1
ATOM 777 C CA . GLY A 1 103 ? 8.060 -12.372 -7.521 1.00 97.38 103 GLY A CA 1
ATOM 778 C C . GLY A 1 103 ? 8.372 -10.959 -7.028 1.00 97.38 103 GLY A C 1
ATOM 779 O O . GLY A 1 103 ? 8.577 -10.057 -7.841 1.00 97.38 103 GLY A O 1
ATOM 780 N N . MET A 1 104 ? 8.381 -10.722 -5.716 1.00 97.94 104 MET A N 1
ATOM 781 C CA . MET A 1 104 ? 8.467 -9.381 -5.154 1.00 97.94 104 MET A CA 1
ATOM 782 C C . MET A 1 104 ? 9.905 -9.008 -4.772 1.00 97.94 104 MET A C 1
ATOM 784 O O . MET A 1 104 ? 10.535 -9.638 -3.924 1.00 97.94 104 MET A O 1
ATOM 788 N N . ARG A 1 105 ? 10.401 -7.900 -5.333 1.00 98.00 105 ARG A N 1
ATOM 789 C CA . ARG A 1 105 ? 11.671 -7.276 -4.945 1.00 98.00 105 ARG A CA 1
ATOM 790 C C . ARG A 1 105 ? 11.434 -5.848 -4.466 1.00 98.00 105 ARG A C 1
ATOM 792 O O . ARG A 1 105 ? 10.986 -5.006 -5.236 1.00 98.00 105 ARG A O 1
ATOM 799 N N . ILE A 1 106 ? 11.760 -5.553 -3.209 1.00 97.81 106 ILE A N 1
ATOM 800 C CA . ILE A 1 106 ? 11.601 -4.213 -2.625 1.00 97.81 106 ILE A CA 1
ATOM 801 C C . ILE A 1 106 ? 12.956 -3.706 -2.149 1.00 97.81 106 ILE A C 1
ATOM 803 O O . ILE A 1 106 ? 13.669 -4.409 -1.438 1.00 97.81 106 ILE A O 1
ATOM 807 N N . ILE A 1 107 ? 13.298 -2.482 -2.534 1.00 96.50 107 ILE A N 1
ATOM 808 C CA . ILE A 1 107 ? 14.530 -1.794 -2.158 1.00 96.50 107 ILE A CA 1
ATOM 809 C C . ILE A 1 107 ? 14.129 -0.489 -1.486 1.00 96.50 107 ILE A C 1
ATOM 811 O O . ILE A 1 107 ? 13.518 0.372 -2.120 1.00 96.50 107 ILE A O 1
ATOM 815 N N . ALA A 1 108 ? 14.473 -0.335 -0.211 1.00 94.12 108 ALA A N 1
ATOM 816 C CA . ALA A 1 108 ? 14.239 0.895 0.530 1.00 94.12 108 ALA A CA 1
ATOM 817 C C . ALA A 1 108 ? 15.527 1.355 1.212 1.00 94.12 108 ALA A C 1
ATOM 819 O O . ALA A 1 108 ? 16.133 0.601 1.971 1.00 94.12 108 ALA A O 1
ATOM 820 N N . ASP A 1 109 ? 15.918 2.602 0.959 1.00 91.31 109 ASP A N 1
ATOM 821 C CA . ASP A 1 109 ? 17.107 3.220 1.542 1.00 91.31 109 ASP A CA 1
ATOM 822 C C . ASP A 1 109 ? 16.845 4.709 1.793 1.00 91.31 109 ASP A C 1
ATOM 824 O O . ASP A 1 109 ? 16.439 5.449 0.895 1.00 91.31 109 ASP A O 1
ATOM 828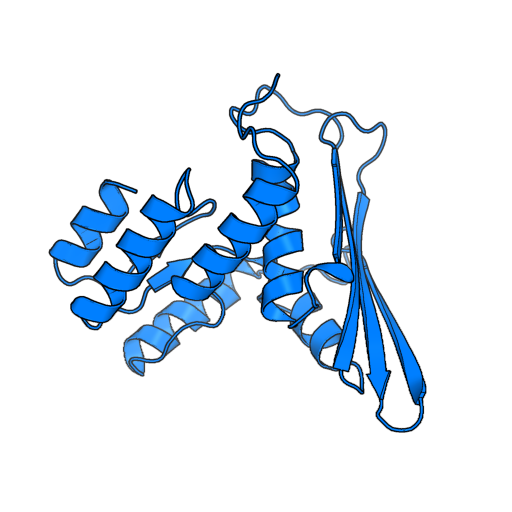 N N . ASP A 1 110 ? 17.052 5.154 3.032 1.00 88.75 110 ASP A N 1
ATOM 829 C CA . ASP A 1 110 ? 16.930 6.560 3.420 1.00 88.75 110 ASP A CA 1
ATOM 830 C C . ASP A 1 110 ? 18.281 7.247 3.656 1.00 88.75 110 ASP A C 1
ATOM 832 O O . ASP A 1 110 ? 18.335 8.301 4.286 1.00 88.75 110 ASP A O 1
ATOM 836 N N . SER A 1 111 ? 19.358 6.656 3.136 1.00 87.75 111 SER A N 1
ATOM 837 C CA . SER A 1 111 ? 20.730 7.170 3.134 1.00 87.75 111 SER A CA 1
ATOM 838 C C . SER A 1 111 ? 21.312 7.352 1.723 1.00 87.75 111 SER A C 1
ATOM 840 O O . SER A 1 111 ? 22.486 7.691 1.573 1.00 87.75 111 SER A O 1
ATOM 842 N N . ALA A 1 112 ? 20.488 7.176 0.686 1.00 87.81 112 ALA A N 1
ATOM 843 C CA . ALA A 1 112 ? 20.908 7.234 -0.708 1.00 87.81 112 ALA A CA 1
ATOM 844 C C . ALA A 1 112 ? 21.419 8.628 -1.127 1.00 87.81 112 ALA A C 1
ATOM 846 O O . ALA A 1 112 ? 21.015 9.661 -0.587 1.00 87.81 112 ALA A O 1
ATOM 847 N N . SER A 1 113 ? 22.288 8.664 -2.142 1.00 88.94 113 SER A N 1
ATOM 848 C CA . SER A 1 113 ? 22.823 9.906 -2.723 1.00 88.94 113 SER A CA 1
ATOM 849 C C . SER A 1 113 ? 21.795 10.680 -3.553 1.00 88.94 113 SER A C 1
ATOM 851 O O . SER A 1 113 ? 21.928 11.892 -3.735 1.00 88.94 113 SER A O 1
ATOM 853 N N . GLU A 1 114 ? 20.759 10.000 -4.039 1.00 91.25 114 GLU A N 1
ATOM 854 C CA . GLU A 1 114 ? 19.691 10.571 -4.851 1.00 91.25 114 GLU A CA 1
ATOM 855 C C . GLU A 1 114 ? 18.311 10.034 -4.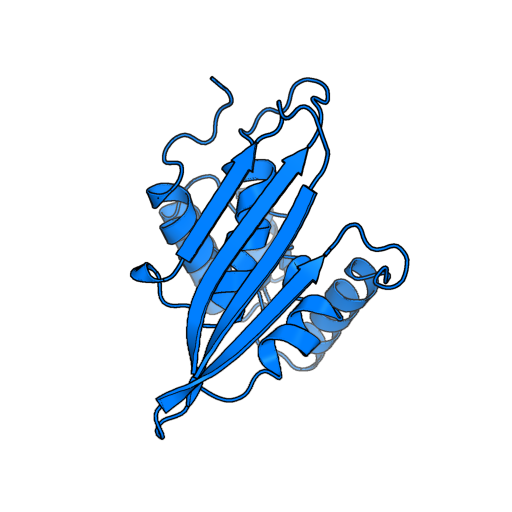458 1.00 91.25 114 GLU A C 1
ATOM 857 O O . GLU A 1 114 ? 18.184 8.986 -3.824 1.00 91.25 114 GLU A O 1
ATOM 862 N N . ASP A 1 115 ? 17.274 10.787 -4.825 1.00 93.25 115 ASP A N 1
ATOM 863 C CA . ASP A 1 115 ? 15.888 10.379 -4.611 1.00 93.25 115 ASP A CA 1
ATOM 864 C C . ASP A 1 115 ? 15.435 9.547 -5.814 1.00 93.25 115 ASP A C 1
ATOM 866 O O . ASP A 1 115 ? 15.586 9.971 -6.958 1.00 93.25 115 ASP A O 1
ATOM 870 N N . ARG A 1 116 ? 14.832 8.386 -5.553 1.00 95.12 116 ARG A N 1
ATOM 871 C CA . ARG A 1 116 ? 14.194 7.547 -6.573 1.00 95.12 116 ARG A CA 1
ATOM 872 C C . ARG A 1 116 ? 12.972 6.878 -5.979 1.00 95.12 116 ARG A C 1
ATOM 874 O O . ARG A 1 116 ? 13.067 6.245 -4.933 1.00 95.12 116 ARG A O 1
ATOM 881 N N . ARG A 1 117 ? 11.823 6.991 -6.639 1.00 95.69 117 ARG A N 1
ATOM 882 C CA . ARG A 1 117 ? 10.593 6.320 -6.202 1.00 95.69 117 ARG A CA 1
ATOM 883 C C . ARG A 1 117 ? 9.918 5.712 -7.412 1.00 95.69 117 ARG A C 1
ATOM 885 O O . ARG A 1 117 ? 9.189 6.399 -8.113 1.00 95.69 117 ARG A O 1
ATOM 892 N N . THR A 1 118 ? 10.184 4.437 -7.663 1.00 97.62 118 THR A N 1
ATOM 893 C CA . THR A 1 118 ? 9.671 3.738 -8.845 1.00 97.62 118 THR A CA 1
ATOM 894 C C . THR A 1 118 ? 9.055 2.403 -8.473 1.00 97.62 118 THR A C 1
ATOM 896 O O . THR A 1 118 ? 9.549 1.737 -7.565 1.00 97.62 118 THR A O 1
ATOM 899 N N . PHE A 1 119 ? 8.028 1.984 -9.203 1.00 98.56 119 PHE A N 1
ATOM 900 C CA . PHE A 1 119 ? 7.460 0.644 -9.095 1.00 98.56 119 PHE A CA 1
ATOM 901 C C . PHE A 1 119 ? 7.321 0.041 -10.486 1.00 98.56 119 PHE A C 1
ATOM 903 O O . PHE A 1 119 ? 6.640 0.602 -11.340 1.00 98.56 119 PHE A O 1
ATOM 910 N N . THR A 1 120 ? 7.986 -1.086 -10.712 1.00 98.75 120 THR A N 1
ATOM 911 C CA . THR A 1 120 ? 7.910 -1.839 -11.966 1.00 98.75 120 THR A CA 1
ATOM 912 C C . THR A 1 120 ? 7.046 -3.065 -11.743 1.00 98.75 120 THR A C 1
ATOM 914 O O . THR A 1 120 ? 7.369 -3.853 -10.858 1.00 98.75 120 THR A O 1
ATOM 917 N N . LEU A 1 121 ? 5.987 -3.244 -12.528 1.00 98.88 121 LEU A N 1
ATOM 918 C CA . LEU A 1 121 ? 5.167 -4.456 -12.541 1.00 98.88 121 LEU A CA 1
ATOM 919 C C . LEU A 1 121 ? 5.411 -5.222 -13.838 1.00 98.88 121 LEU A C 1
ATOM 921 O O . LEU A 1 121 ? 5.448 -4.615 -14.907 1.00 98.88 121 LEU A O 1
ATOM 925 N N . ARG A 1 122 ? 5.532 -6.547 -13.733 1.00 98.81 122 ARG A N 1
ATOM 926 C CA . ARG A 1 122 ? 5.522 -7.469 -14.872 1.00 98.81 122 ARG A CA 1
ATOM 927 C C . ARG A 1 122 ? 4.341 -8.416 -14.767 1.00 98.81 122 ARG A C 1
ATOM 929 O O . ARG A 1 122 ? 4.153 -9.033 -13.715 1.00 98.81 122 ARG A O 1
ATOM 936 N N . THR A 1 123 ? 3.607 -8.572 -15.857 1.00 98.81 123 THR A N 1
ATOM 937 C CA . THR A 1 123 ? 2.479 -9.500 -15.975 1.00 98.81 123 THR A CA 1
ATOM 938 C C . THR A 1 123 ? 2.701 -10.481 -17.125 1.00 98.81 123 THR A C 1
ATOM 940 O O . THR A 1 123 ? 3.520 -10.239 -18.018 1.00 98.81 123 THR A O 1
ATOM 943 N N . ARG A 1 124 ? 1.992 -11.612 -17.103 1.00 98.62 124 ARG A N 1
ATOM 944 C CA . ARG A 1 124 ? 2.034 -12.618 -18.169 1.00 98.62 124 ARG A CA 1
ATOM 945 C C . ARG A 1 124 ? 0.643 -13.161 -18.474 1.00 98.62 124 ARG A C 1
ATOM 947 O O . ARG A 1 124 ? -0.096 -13.560 -17.577 1.00 98.62 124 ARG A O 1
ATOM 954 N N . GLU A 1 125 ? 0.293 -13.201 -19.752 1.00 98.50 125 GLU A N 1
ATOM 955 C CA . GLU A 1 125 ? -0.951 -13.789 -20.247 1.00 98.50 125 GLU A CA 1
ATOM 956 C C . GLU A 1 125 ? -0.848 -15.322 -20.398 1.00 98.50 125 GLU A C 1
ATOM 958 O O . GLU A 1 125 ? 0.252 -15.864 -20.547 1.00 98.50 125 GLU A O 1
ATOM 963 N N . PRO A 1 126 ? -1.980 -16.055 -20.455 1.00 97.69 126 PRO A N 1
ATOM 964 C CA . PRO A 1 126 ? -1.975 -17.509 -20.656 1.00 97.69 126 PRO A CA 1
ATOM 965 C C . PRO A 1 126 ? -1.300 -17.977 -21.957 1.00 97.69 126 PRO A C 1
ATOM 967 O O . PRO A 1 126 ? -0.820 -19.105 -22.032 1.00 97.69 126 PRO A O 1
ATOM 970 N N . ASN A 1 127 ? -1.255 -17.122 -22.985 1.00 97.19 127 ASN A N 1
ATOM 971 C CA . ASN A 1 127 ? -0.571 -17.394 -24.255 1.00 97.19 127 ASN A CA 1
ATOM 972 C C . ASN A 1 127 ? 0.960 -17.191 -24.181 1.00 97.19 127 ASN A C 1
ATOM 974 O O . ASN A 1 127 ? 1.647 -17.418 -25.176 1.00 97.19 127 ASN A O 1
ATOM 978 N N . GLY A 1 128 ? 1.485 -16.762 -23.028 1.00 97.50 128 GLY A N 1
ATOM 979 C CA . GLY A 1 128 ? 2.900 -16.483 -22.799 1.00 97.50 128 GLY A CA 1
ATOM 980 C C . GLY A 1 128 ? 3.347 -15.055 -23.121 1.00 97.50 128 GLY A C 1
ATOM 981 O O . GLY A 1 128 ? 4.525 -14.764 -22.932 1.00 97.50 128 GLY A O 1
ATOM 982 N N . ALA A 1 129 ? 2.460 -14.166 -23.585 1.00 98.31 129 ALA A N 1
ATOM 983 C CA . ALA A 1 129 ? 2.793 -12.756 -23.781 1.00 98.31 129 ALA A CA 1
ATOM 984 C C . ALA A 1 129 ? 3.110 -12.084 -22.437 1.00 98.31 129 ALA A C 1
ATOM 986 O O . ALA A 1 129 ? 2.421 -12.320 -21.444 1.00 98.31 129 ALA A O 1
ATOM 987 N N . GLU A 1 130 ? 4.152 -11.254 -22.412 1.00 98.25 130 GLU A N 1
ATOM 988 C CA . GLU A 1 130 ? 4.610 -10.540 -21.219 1.00 98.25 130 GLU A CA 1
ATOM 989 C C . GLU A 1 130 ? 4.433 -9.037 -21.391 1.00 98.25 130 GLU A C 1
ATOM 991 O O . GLU A 1 130 ? 4.686 -8.495 -22.469 1.00 98.25 130 GLU A O 1
ATOM 996 N N . HIS A 1 131 ? 4.052 -8.368 -20.306 1.00 98.56 131 HIS A N 1
ATOM 997 C CA . HIS A 1 131 ? 3.901 -6.918 -20.267 1.00 98.56 131 HIS A CA 1
ATOM 998 C C . HIS A 1 131 ? 4.666 -6.350 -19.077 1.00 98.56 131 HIS A C 1
ATOM 1000 O O . HIS A 1 131 ? 4.780 -6.990 -18.032 1.00 98.56 131 HIS A O 1
ATOM 1006 N N . GLU A 1 132 ? 5.195 -5.140 -19.234 1.00 98.56 132 GLU A N 1
ATOM 1007 C CA . GLU A 1 132 ? 5.926 -4.435 -18.184 1.00 98.56 132 GLU A CA 1
ATOM 1008 C C . GLU A 1 132 ? 5.526 -2.961 -18.167 1.00 98.56 132 GLU A C 1
ATOM 1010 O O . GLU A 1 132 ? 5.439 -2.315 -19.213 1.00 98.56 132 GLU A O 1
ATOM 1015 N N . LEU A 1 133 ? 5.332 -2.415 -16.968 1.00 98.62 133 LEU A N 1
ATOM 1016 C CA . LEU A 1 133 ? 5.164 -0.982 -16.760 1.00 98.62 133 LEU A CA 1
ATOM 1017 C C . LEU A 1 133 ? 5.979 -0.528 -15.555 1.00 98.62 133 LEU A C 1
ATOM 1019 O O . LEU A 1 133 ? 5.868 -1.099 -14.471 1.00 98.62 133 LEU A O 1
ATOM 1023 N N . THR A 1 134 ? 6.750 0.544 -15.740 1.00 98.50 134 THR A N 1
ATOM 1024 C CA . THR A 1 134 ? 7.407 1.269 -14.649 1.00 98.50 134 THR A CA 1
ATOM 1025 C C . THR A 1 134 ? 6.663 2.566 -14.367 1.00 98.50 134 THR A C 1
ATOM 1027 O O . THR A 1 134 ? 6.578 3.445 -15.226 1.00 98.50 134 THR A O 1
ATOM 1030 N N . TRP A 1 135 ? 6.167 2.712 -13.143 1.00 97.94 135 TRP A N 1
ATOM 1031 C CA . TRP A 1 135 ? 5.651 3.974 -12.633 1.00 97.94 135 TRP A CA 1
ATOM 1032 C C . TRP A 1 135 ? 6.744 4.739 -11.884 1.00 97.94 135 TRP A C 1
ATOM 1034 O O . TRP A 1 135 ? 7.446 4.157 -11.057 1.00 97.94 135 TRP A O 1
ATOM 1044 N N . ASP A 1 136 ? 6.864 6.040 -12.147 1.00 96.69 136 ASP A N 1
ATOM 1045 C CA . ASP A 1 136 ? 7.743 6.960 -11.418 1.00 96.69 136 ASP A CA 1
ATOM 1046 C C . ASP A 1 136 ?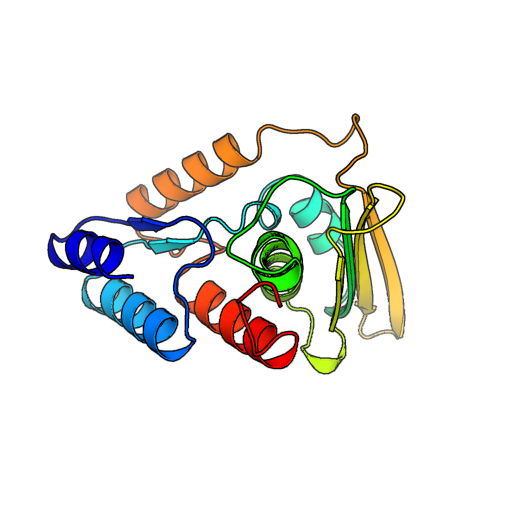 6.886 7.919 -10.588 1.00 96.69 136 ASP A C 1
ATOM 1048 O O . ASP A 1 136 ? 6.136 8.728 -11.132 1.00 96.69 136 ASP A O 1
ATOM 1052 N N . PHE A 1 137 ? 6.986 7.809 -9.264 1.00 94.25 137 PHE A N 1
ATOM 1053 C CA . PHE A 1 137 ? 6.235 8.634 -8.318 1.00 94.25 137 PHE A CA 1
ATOM 1054 C C . PHE A 1 137 ? 6.830 10.036 -8.136 1.00 94.25 137 PHE A C 1
ATOM 1056 O O . PHE A 1 137 ? 6.209 10.867 -7.474 1.00 94.25 137 PHE A O 1
ATOM 1063 N N . LEU A 1 138 ? 8.029 10.307 -8.662 1.00 93.25 138 LEU A N 1
ATOM 1064 C CA . LEU A 1 138 ? 8.643 11.639 -8.643 1.00 93.25 138 LEU A CA 1
ATOM 1065 C C . LEU A 1 138 ? 8.317 12.461 -9.891 1.00 93.25 138 LEU A C 1
ATOM 1067 O O . LEU A 1 138 ? 8.597 13.659 -9.910 1.00 93.25 138 LEU A O 1
ATOM 1071 N N . ASP A 1 139 ? 7.714 11.846 -10.907 1.00 93.19 139 ASP A N 1
ATOM 1072 C CA . ASP A 1 139 ? 7.281 12.524 -12.124 1.00 93.19 139 ASP A CA 1
ATOM 1073 C C . ASP A 1 139 ? 6.223 13.599 -11.786 1.00 93.19 139 ASP A C 1
ATOM 1075 O O . ASP A 1 139 ? 5.134 13.264 -11.298 1.00 93.19 139 ASP A O 1
ATOM 1079 N N . PRO A 1 140 ? 6.503 14.897 -12.029 1.00 89.31 140 PRO A N 1
ATOM 1080 C CA . PRO A 1 140 ? 5.572 15.979 -11.716 1.00 89.31 140 PRO A CA 1
ATOM 1081 C C . PRO A 1 140 ? 4.261 15.894 -12.502 1.00 89.31 140 PRO A C 1
ATOM 1083 O O . PRO A 1 140 ? 3.239 16.389 -12.036 1.00 89.31 140 PRO A O 1
ATOM 1086 N N . SER A 1 141 ? 4.277 15.261 -13.680 1.00 88.50 141 SER A N 1
ATOM 1087 C CA . SER A 1 141 ? 3.081 15.088 -14.512 1.00 88.50 141 SER A CA 1
ATOM 1088 C C . SER A 1 141 ? 2.120 14.020 -13.979 1.00 88.50 141 SER A C 1
ATOM 1090 O O . SER A 1 141 ? 0.990 13.926 -14.449 1.00 88.50 141 SER A O 1
ATOM 1092 N N . LYS A 1 142 ? 2.556 13.239 -12.984 1.00 84.94 142 LYS A N 1
ATOM 1093 C CA . LYS A 1 142 ? 1.818 12.120 -12.383 1.00 84.94 142 LYS A CA 1
ATOM 1094 C C . LYS A 1 142 ? 1.365 12.404 -10.945 1.00 84.94 142 LYS A C 1
ATOM 1096 O O . LYS A 1 142 ? 1.030 11.472 -10.217 1.00 84.94 142 LYS A O 1
ATOM 1101 N N . GLN A 1 143 ? 1.399 13.669 -10.516 1.00 80.00 143 GLN A N 1
ATOM 1102 C CA . GLN A 1 143 ? 1.009 14.075 -9.164 1.00 80.00 143 GLN A CA 1
ATOM 1103 C C . GLN A 1 143 ? -0.496 14.337 -9.085 1.00 80.00 143 GLN A C 1
ATOM 1105 O O . GLN A 1 143 ? -1.041 15.130 -9.850 1.00 80.00 143 GLN A O 1
ATOM 1110 N N . GLU A 1 144 ? -1.148 13.718 -8.109 1.00 83.81 144 GLU A N 1
ATOM 1111 C CA . GLU A 1 144 ? -2.557 13.928 -7.786 1.00 83.81 144 GLU A CA 1
ATOM 1112 C C . GLU A 1 144 ? -2.731 13.968 -6.261 1.00 83.81 144 GLU A C 1
ATOM 1114 O O . GLU A 1 144 ? -1.873 13.486 -5.516 1.00 83.81 144 GLU A O 1
ATOM 1119 N N . ASP A 1 145 ? -3.831 14.546 -5.776 1.00 90.44 145 ASP A N 1
ATOM 1120 C CA . ASP A 1 145 ? -4.192 14.485 -4.357 1.00 90.44 145 ASP A CA 1
ATOM 1121 C C . ASP A 1 145 ? -4.758 13.097 -4.012 1.00 90.44 145 ASP A C 1
ATOM 1123 O O . ASP A 1 145 ? -5.964 12.885 -3.871 1.00 90.44 145 ASP A O 1
ATOM 1127 N N . ILE A 1 146 ? -3.854 12.120 -3.914 1.00 93.00 146 ILE A N 1
ATOM 1128 C CA . ILE A 1 146 ? -4.199 10.721 -3.644 1.00 93.00 146 ILE A CA 1
ATOM 1129 C C . ILE A 1 146 ? -4.859 10.574 -2.263 1.00 93.00 146 ILE A C 1
ATOM 1131 O O . ILE A 1 146 ? -5.741 9.734 -2.092 1.00 93.00 146 ILE A O 1
ATOM 1135 N N . LEU A 1 147 ? -4.498 11.423 -1.291 1.00 93.50 147 LEU A N 1
ATOM 1136 C CA . LEU A 1 147 ? -5.097 11.397 0.045 1.00 93.50 147 LEU A CA 1
ATOM 1137 C C . LEU A 1 147 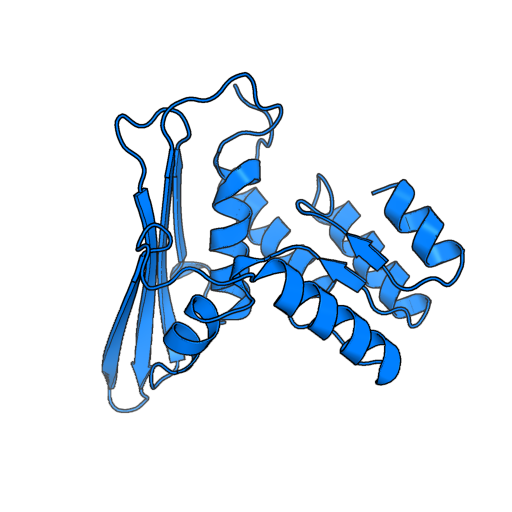? -6.587 11.750 -0.015 1.00 93.50 147 LEU A C 1
ATOM 1139 O O . LEU A 1 147 ? -7.405 11.099 0.636 1.00 93.50 147 LEU A O 1
ATOM 1143 N N . MET A 1 148 ? -6.959 12.747 -0.823 1.00 95.44 148 MET A N 1
ATOM 1144 C CA . MET A 1 148 ? -8.365 13.070 -1.066 1.00 95.44 148 MET A CA 1
ATOM 1145 C C . MET A 1 148 ? -9.126 11.887 -1.685 1.00 95.44 148 MET A C 1
ATOM 1147 O O . MET A 1 148 ? -10.263 11.624 -1.291 1.00 95.44 148 MET A O 1
ATOM 1151 N N . ILE A 1 149 ? -8.518 11.161 -2.630 1.00 95.12 149 ILE A N 1
ATOM 1152 C CA . ILE A 1 149 ? -9.121 9.966 -3.248 1.00 95.12 149 ILE A CA 1
ATOM 1153 C C . ILE A 1 149 ? -9.323 8.859 -2.204 1.00 95.12 149 ILE A C 1
ATOM 1155 O O . ILE A 1 149 ? -10.417 8.308 -2.098 1.00 95.12 149 ILE A O 1
ATOM 1159 N N . GLU A 1 150 ? -8.303 8.569 -1.396 1.00 96.50 150 GLU A N 1
ATOM 1160 C CA . GLU A 1 150 ? -8.356 7.560 -0.330 1.00 96.50 150 GLU A CA 1
ATOM 1161 C C . GLU A 1 150 ? -9.420 7.902 0.730 1.00 96.50 150 GLU A C 1
ATOM 1163 O O . GLU A 1 150 ? -10.211 7.044 1.127 1.00 96.50 150 GLU A O 1
ATOM 1168 N N . CYS A 1 151 ? -9.517 9.174 1.135 1.00 97.06 151 CYS A N 1
ATOM 1169 C CA . CYS A 1 151 ? -10.537 9.637 2.079 1.00 97.06 151 CYS A CA 1
ATOM 1170 C C . CYS A 1 151 ? -11.958 9.505 1.515 1.00 97.06 151 CYS A C 1
ATOM 1172 O O . CYS A 1 151 ? -12.862 9.074 2.231 1.00 97.06 151 CYS A O 1
ATOM 1174 N N . LYS A 1 152 ? -12.172 9.850 0.238 1.00 97.31 152 LYS A N 1
ATOM 1175 C CA . LYS A 1 152 ? -13.472 9.658 -0.426 1.00 97.31 152 LYS A CA 1
ATOM 1176 C C . LYS A 1 152 ? -13.847 8.180 -0.482 1.00 97.31 152 LYS A C 1
ATOM 1178 O O . LYS A 1 152 ? -14.948 7.827 -0.072 1.00 97.31 152 LYS A O 1
ATOM 1183 N N . HIS A 1 153 ? -12.907 7.323 -0.885 1.00 97.56 153 HIS A N 1
ATOM 1184 C CA . HIS A 1 153 ? -13.100 5.872 -0.914 1.00 97.56 153 HIS A CA 1
ATOM 1185 C C . HIS A 1 153 ? -13.503 5.318 0.460 1.00 97.56 153 HIS A C 1
ATOM 1187 O O . HIS A 1 153 ? -14.412 4.494 0.558 1.00 97.56 153 HIS A O 1
ATOM 1193 N N . PHE A 1 154 ? -12.878 5.800 1.540 1.00 98.38 154 PHE A N 1
ATOM 1194 C CA . PHE A 1 154 ? -13.250 5.412 2.902 1.00 98.38 154 PHE A CA 1
ATOM 1195 C C . PHE A 1 154 ? -14.709 5.753 3.234 1.00 98.38 154 PHE A C 1
ATOM 1197 O O . PHE A 1 154 ? -15.438 4.907 3.754 1.00 98.38 154 PHE A O 1
ATOM 1204 N N . LEU A 1 155 ? -15.143 6.978 2.922 1.00 98.44 155 LEU A N 1
ATOM 1205 C CA . LEU A 1 155 ? -16.514 7.426 3.178 1.00 98.44 155 LEU A CA 1
ATOM 1206 C C . LEU A 1 155 ? -17.531 6.627 2.354 1.00 98.44 155 LEU A C 1
ATOM 1208 O O . LEU A 1 155 ? -18.540 6.190 2.902 1.00 98.44 155 LEU A O 1
ATOM 1212 N N . GLU A 1 156 ? -17.233 6.351 1.083 1.00 98.44 156 GLU A N 1
ATOM 1213 C CA . GLU A 1 156 ? -18.072 5.502 0.228 1.00 98.44 156 GLU A CA 1
ATOM 1214 C C . GLU A 1 156 ? -18.213 4.081 0.797 1.00 98.44 156 GLU A C 1
ATOM 1216 O O . GLU A 1 156 ? -19.318 3.533 0.849 1.00 98.44 156 GLU A O 1
ATOM 1221 N N . CYS A 1 157 ? -17.121 3.499 1.304 1.00 98.50 157 CYS A N 1
ATOM 1222 C CA . CYS A 1 157 ? -17.155 2.196 1.969 1.00 98.50 157 CYS A CA 1
ATOM 1223 C C . CYS A 1 157 ? -18.023 2.221 3.235 1.00 98.50 157 CYS A C 1
ATOM 1225 O O . CYS A 1 157 ? -18.764 1.270 3.485 1.00 98.50 157 CYS A O 1
ATOM 1227 N N . ILE A 1 158 ? -17.976 3.300 4.027 1.00 98.50 158 ILE A N 1
ATOM 1228 C CA . ILE A 1 158 ? -18.837 3.469 5.210 1.00 98.50 158 ILE A CA 1
ATOM 1229 C C . ILE A 1 158 ? -20.313 3.515 4.813 1.00 98.50 158 ILE A C 1
ATOM 1231 O O . ILE A 1 158 ? -21.135 2.852 5.454 1.00 98.50 158 ILE A O 1
ATOM 1235 N N . GLU A 1 159 ? -20.649 4.283 3.776 1.00 98.38 159 GLU A N 1
ATOM 1236 C CA . GLU A 1 159 ? -22.020 4.420 3.279 1.00 98.38 159 GLU A CA 1
ATOM 1237 C C . GLU A 1 159 ? -22.577 3.082 2.782 1.00 98.38 159 GLU A C 1
ATOM 1239 O O . GLU A 1 159 ? -23.713 2.728 3.104 1.00 98.38 159 GLU A O 1
ATOM 1244 N N . ARG A 1 160 ? -21.766 2.312 2.047 1.00 98.06 160 ARG A N 1
ATOM 1245 C CA . ARG A 1 160 ? -22.174 1.034 1.439 1.00 98.06 160 ARG A CA 1
ATOM 1246 C C . ARG A 1 160 ? -21.959 -0.186 2.329 1.00 98.06 160 ARG A C 1
ATOM 1248 O O . ARG A 1 160 ? -22.463 -1.259 2.015 1.00 98.06 160 ARG A O 1
ATOM 1255 N N . ARG A 1 161 ? -21.242 -0.029 3.446 1.00 97.44 161 ARG A N 1
ATOM 1256 C CA . ARG A 1 161 ? -20.758 -1.130 4.301 1.00 97.44 161 ARG A CA 1
ATOM 1257 C C . ARG A 1 161 ? -19.923 -2.148 3.524 1.00 97.44 161 ARG A C 1
ATOM 1259 O O . ARG A 1 161 ? -20.033 -3.353 3.731 1.00 97.44 161 ARG A O 1
ATOM 1266 N N . GLU A 1 162 ? -19.062 -1.633 2.658 1.00 97.31 162 GLU A N 1
ATOM 1267 C CA . GLU A 1 162 ? -18.141 -2.416 1.840 1.00 97.31 162 GLU A CA 1
ATOM 1268 C C . GLU A 1 162 ? -16.739 -2.434 2.454 1.00 97.31 162 GLU A C 1
ATOM 1270 O O . GLU A 1 162 ? -16.349 -1.541 3.213 1.00 97.31 162 GLU A O 1
ATOM 1275 N N . ARG A 1 163 ? -15.969 -3.475 2.128 1.00 97.38 163 ARG A N 1
ATOM 1276 C CA . ARG A 1 163 ? -14.561 -3.546 2.516 1.00 97.38 163 ARG A CA 1
ATOM 1277 C C . ARG A 1 163 ? -13.738 -2.629 1.608 1.00 97.38 163 ARG A C 1
ATOM 1279 O O . ARG A 1 163 ? -13.884 -2.711 0.387 1.00 97.38 163 ARG A O 1
ATOM 1286 N N . PRO A 1 164 ? -12.867 -1.776 2.167 1.00 97.81 164 PRO A N 1
ATOM 1287 C CA . PRO A 1 164 ? -11.987 -0.957 1.357 1.00 97.81 164 PRO A CA 1
ATOM 1288 C C . PRO A 1 164 ? -10.902 -1.811 0.694 1.00 97.81 164 PRO A C 1
ATOM 1290 O O . PRO A 1 164 ? -10.622 -2.925 1.129 1.00 97.81 164 PRO A O 1
ATOM 1293 N N . ARG A 1 165 ? -10.245 -1.269 -0.341 1.00 96.06 165 ARG A N 1
ATOM 1294 C CA . ARG A 1 165 ? -9.145 -1.961 -1.038 1.00 96.06 165 ARG A CA 1
ATOM 1295 C C . ARG A 1 165 ? -8.006 -2.324 -0.084 1.00 96.06 165 ARG A C 1
ATOM 1297 O O . ARG A 1 165 ? -7.395 -3.377 -0.219 1.00 96.06 165 ARG A O 1
ATOM 1304 N N . THR A 1 166 ? -7.728 -1.435 0.864 1.00 97.62 166 THR A N 1
ATOM 1305 C CA . THR A 1 166 ? -6.667 -1.576 1.864 1.00 97.62 166 THR A CA 1
ATOM 1306 C C . THR A 1 166 ? -7.279 -1.820 3.244 1.00 97.62 166 THR A C 1
ATOM 1308 O O . THR A 1 166 ? -7.139 -1.006 4.155 1.00 97.62 166 THR A O 1
ATOM 1311 N N . ASP A 1 167 ? -8.035 -2.914 3.380 1.00 97.94 167 ASP A N 1
ATOM 1312 C CA . ASP A 1 167 ? -8.680 -3.300 4.639 1.00 97.94 167 ASP A CA 1
ATOM 1313 C C . ASP A 1 167 ? -7.699 -3.877 5.682 1.00 97.94 167 ASP A C 1
ATOM 1315 O O . ASP A 1 167 ? -6.480 -3.923 5.489 1.00 97.94 167 ASP A O 1
ATOM 1319 N N . GLY A 1 168 ? -8.228 -4.308 6.832 1.00 97.44 168 GLY A N 1
ATOM 1320 C CA . GLY A 1 168 ? -7.417 -4.920 7.886 1.00 97.44 168 GLY A CA 1
ATOM 1321 C C . GLY A 1 168 ? -6.656 -6.169 7.421 1.00 97.44 168 GLY A C 1
ATOM 1322 O O . GLY A 1 168 ? -5.508 -6.361 7.817 1.00 97.44 168 GLY A O 1
ATOM 1323 N N . TRP A 1 169 ? -7.246 -6.989 6.548 1.00 98.19 1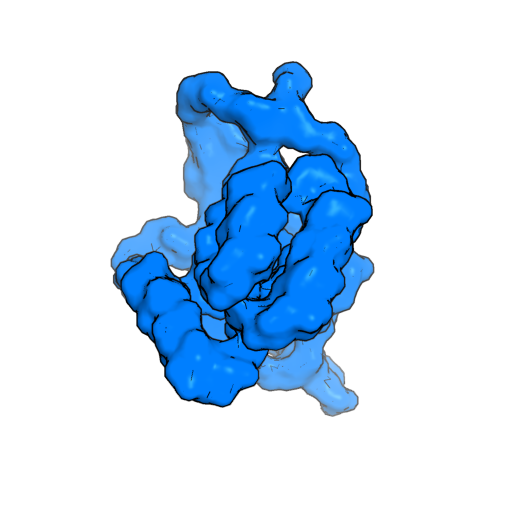69 TRP A N 1
ATOM 1324 C CA . TRP A 1 169 ? -6.626 -8.223 6.054 1.00 98.19 169 TRP A CA 1
ATOM 1325 C C . TRP A 1 169 ? -5.568 -7.957 4.984 1.00 98.19 169 TRP A C 1
ATOM 1327 O O . TRP A 1 169 ? -4.523 -8.611 4.988 1.00 98.19 169 TRP A O 1
ATOM 1337 N N . HIS A 1 170 ? -5.775 -6.947 4.133 1.00 98.19 170 HIS A N 1
ATOM 1338 C CA . HIS A 1 170 ? -4.718 -6.406 3.276 1.00 98.19 170 HIS A CA 1
ATOM 1339 C C . HIS A 1 170 ? -3.507 -5.996 4.116 1.00 98.19 170 HIS A C 1
ATOM 1341 O O . HIS A 1 170 ? -2.378 -6.375 3.806 1.00 98.19 170 HIS A O 1
ATOM 1347 N N . ALA A 1 171 ? -3.733 -5.299 5.230 1.00 97.06 171 ALA A N 1
ATOM 1348 C CA . ALA A 1 171 ? -2.650 -4.879 6.107 1.00 97.06 171 ALA A CA 1
ATOM 1349 C C . ALA A 1 171 ? -1.941 -6.042 6.815 1.00 97.06 171 ALA A C 1
ATOM 1351 O O . ALA A 1 171 ? -0.718 -6.002 6.944 1.00 97.06 171 ALA A O 1
ATOM 1352 N N . VAL A 1 172 ? -2.659 -7.103 7.199 1.00 98.00 172 VAL A N 1
ATOM 1353 C CA . VAL A 1 172 ? -2.044 -8.340 7.717 1.00 98.00 172 VAL A CA 1
ATOM 1354 C C . VAL A 1 172 ? -1.067 -8.928 6.702 1.00 98.00 172 VAL A C 1
ATOM 1356 O O . VAL A 1 172 ? 0.072 -9.236 7.055 1.00 98.00 172 VAL A O 1
ATOM 1359 N N . GLU A 1 173 ? -1.477 -9.051 5.440 1.00 98.00 173 GLU A N 1
ATOM 1360 C CA . GLU A 1 173 ? -0.619 -9.598 4.387 1.00 98.00 173 GLU A CA 1
ATOM 1361 C C . GLU A 1 173 ? 0.604 -8.705 4.125 1.00 98.00 173 GLU A C 1
ATOM 1363 O O . GLU A 1 173 ? 1.731 -9.196 4.010 1.00 98.00 173 GLU A O 1
ATOM 1368 N N . VAL A 1 174 ? 0.420 -7.382 4.135 1.00 97.56 174 VAL A N 1
ATOM 1369 C CA . VAL A 1 174 ? 1.529 -6.418 4.056 1.00 97.56 174 VAL A CA 1
ATOM 1370 C C . VAL A 1 174 ? 2.511 -6.606 5.207 1.00 97.56 174 VAL A C 1
ATOM 1372 O O . VAL A 1 174 ? 3.718 -6.659 4.972 1.00 97.56 174 VAL A O 1
ATOM 1375 N N . MET A 1 175 ? 2.018 -6.748 6.438 1.00 96.25 175 MET A N 1
ATOM 1376 C CA . MET A 1 175 ? 2.860 -6.955 7.616 1.00 96.25 175 MET A CA 1
ATOM 1377 C C . MET A 1 175 ? 3.612 -8.285 7.548 1.00 96.25 175 MET A C 1
ATOM 1379 O O . MET A 1 175 ? 4.806 -8.316 7.836 1.00 96.25 175 MET A O 1
ATOM 1383 N N . ARG A 1 176 ? 2.965 -9.369 7.099 1.00 96.56 176 ARG A N 1
ATOM 1384 C CA . ARG A 1 176 ? 3.615 -10.679 6.909 1.00 96.56 176 ARG A CA 1
ATOM 1385 C C . ARG A 1 176 ? 4.787 -10.590 5.935 1.00 96.56 176 ARG A C 1
ATOM 1387 O O . ARG A 1 176 ? 5.870 -11.097 6.230 1.00 96.56 176 ARG A O 1
ATOM 1394 N N . ARG A 1 177 ? 4.598 -9.906 4.804 1.00 96.38 177 ARG A N 1
ATOM 1395 C CA . ARG A 1 177 ? 5.650 -9.691 3.799 1.00 96.38 177 ARG A CA 1
ATOM 1396 C C . ARG A 1 177 ? 6.747 -8.752 4.299 1.00 96.38 177 ARG A C 1
ATOM 1398 O O . ARG A 1 177 ? 7.930 -9.043 4.129 1.00 96.38 177 ARG A O 1
ATOM 1405 N N . LEU A 1 178 ? 6.375 -7.658 4.963 1.00 95.06 178 LEU A N 1
ATOM 1406 C CA . LEU A 1 178 ? 7.318 -6.700 5.539 1.00 95.06 178 LEU A CA 1
ATOM 1407 C C . LEU A 1 178 ? 8.213 -7.354 6.593 1.00 95.06 178 LEU A C 1
ATOM 1409 O O . LEU A 1 178 ? 9.425 -7.181 6.530 1.00 95.06 178 LEU A O 1
ATOM 1413 N N . SER A 1 179 ? 7.652 -8.149 7.507 1.00 92.94 179 SER A N 1
ATOM 1414 C CA . SER A 1 179 ? 8.425 -8.845 8.542 1.00 92.94 179 SER A CA 1
ATOM 1415 C C . SER A 1 179 ? 9.399 -9.886 7.979 1.00 92.94 179 SER A C 1
ATOM 1417 O O . SER A 1 179 ? 10.405 -10.163 8.623 1.00 92.94 179 SER A O 1
ATOM 1419 N N . LYS A 1 180 ? 9.152 -10.441 6.783 1.00 93.12 180 LYS A N 1
ATOM 1420 C CA . LYS A 1 180 ? 10.120 -11.307 6.083 1.00 93.12 180 LYS A CA 1
ATOM 1421 C C . LYS A 1 180 ? 11.261 -10.505 5.448 1.00 93.12 180 LYS A C 1
ATOM 1423 O O . LYS A 1 180 ? 12.408 -10.932 5.516 1.00 93.12 180 LYS A O 1
ATOM 1428 N N . ILE A 1 181 ? 10.950 -9.355 4.843 1.00 92.56 181 ILE A N 1
ATOM 1429 C CA . ILE A 1 181 ? 11.935 -8.484 4.175 1.00 92.56 181 ILE A CA 1
ATOM 1430 C C . ILE A 1 181 ? 12.815 -7.745 5.192 1.00 92.56 181 ILE A C 1
ATOM 1432 O O . ILE A 1 181 ? 14.027 -7.655 5.019 1.00 92.56 181 ILE A O 1
ATOM 1436 N N . SER A 1 182 ? 12.207 -7.205 6.248 1.00 91.69 182 SER A N 1
ATOM 1437 C CA . SER A 1 182 ? 12.862 -6.425 7.298 1.00 91.69 182 SER A CA 1
ATOM 1438 C C . SER A 1 182 ? 12.274 -6.803 8.663 1.00 91.69 182 SER A C 1
ATOM 1440 O O . SER A 1 182 ? 11.359 -6.125 9.136 1.00 91.69 182 SER A O 1
ATOM 1442 N N . PRO A 1 183 ? 12.784 -7.864 9.315 1.00 87.69 183 PRO A N 1
ATOM 1443 C CA . PRO A 1 183 ? 12.266 -8.329 10.604 1.00 87.69 183 PRO A CA 1
ATOM 1444 C C . PRO A 1 183 ? 12.376 -7.295 11.731 1.00 87.69 183 PRO A C 1
ATOM 1446 O O . PRO A 1 183 ? 11.486 -7.210 12.573 1.00 87.69 183 PRO A O 1
ATOM 1449 N N . ASP A 1 184 ? 13.451 -6.500 11.744 1.00 85.69 184 ASP A N 1
ATOM 1450 C CA . ASP A 1 184 ? 13.584 -5.363 12.656 1.00 85.69 184 ASP A CA 1
ATOM 1451 C C . ASP A 1 184 ? 12.909 -4.131 12.044 1.00 85.69 184 ASP A C 1
ATOM 1453 O O . ASP A 1 184 ? 13.047 -3.864 10.844 1.00 85.69 184 ASP A O 1
ATOM 1457 N N . TYR A 1 185 ? 12.172 -3.393 12.869 1.00 81.88 185 TYR A N 1
ATOM 1458 C CA . TYR A 1 185 ? 11.523 -2.138 12.501 1.00 81.88 185 TYR A CA 1
ATOM 1459 C C . TYR A 1 185 ? 12.348 -0.917 12.891 1.00 81.88 185 TYR A C 1
ATOM 1461 O O . TYR A 1 185 ? 12.169 0.157 12.309 1.00 81.88 185 TYR A O 1
ATOM 1469 N N . LYS A 1 186 ? 13.240 -1.057 13.877 1.00 79.62 186 LYS A N 1
ATOM 1470 C CA . LYS A 1 186 ? 14.038 0.051 14.391 1.00 79.62 186 LYS A CA 1
ATOM 1471 C C . LYS A 1 186 ? 15.126 0.416 13.395 1.00 79.62 186 LYS A C 1
ATOM 1473 O O . LYS A 1 186 ? 15.609 -0.408 12.615 1.00 79.62 186 LYS A O 1
ATOM 1478 N N . LYS A 1 187 ? 15.501 1.691 13.417 1.00 67.81 187 LYS A N 1
ATOM 1479 C CA . LYS A 1 187 ? 16.731 2.147 12.780 1.00 67.81 187 LYS A CA 1
ATOM 1480 C C . LYS A 1 187 ? 17.902 1.662 13.647 1.00 67.81 187 LYS A C 1
ATOM 1482 O O . LYS A 1 187 ? 17.904 1.935 14.847 1.00 67.81 187 LYS A O 1
ATOM 1487 N N . GLY A 1 188 ? 18.794 0.869 13.052 1.00 59.16 188 GLY A N 1
ATOM 1488 C CA . GLY A 1 188 ? 20.048 0.434 13.679 1.00 59.16 188 GLY A CA 1
ATOM 1489 C C . GLY A 1 188 ? 21.052 1.567 13.810 1.00 59.16 188 GLY A C 1
ATOM 1490 O O . GLY A 1 188 ? 20.921 2.555 13.048 1.00 59.16 188 GLY A O 1
#

Sequence (188 aa):
YELSVKVLEAGKDLFVEKPVALSVEESEKLAELADSKGRVMLVGHILCYGPAFEALSSLPGEPVSCEGVFLKRSTPEKLLNAYWNFGVHMIALAVALGVPEEGMRIIADDSASEDRRTFTLRTREPNGAEHELTWDFLDPSKQEDILMIECKHFLECIERRERPRTDGWHAVEVMRRLSKISPDYKKG

Foldseek 3Di:
DVVLLVCLVVLEAEEEEPPPDPALVVLVVSQVSCVVSLHAYFYPLLCCFADNVVVQLPDPAAWAAKEWEFEAAADPDDQFAFCRVPVLSLLLSCLLSVHDLVRYHYHGDRNDPDGWTKMKIWHAHPVGDIDIDIDTPPPPVRDDPSVVRSVVQSVVCRVVSHHGSRTSVSSSSSNVSSCVVPVDTGDD

Radius of gyration: 16.75 Å; chains: 1; bounding box: 45×34×46 Å

Secondary structure (DSSP, 8-state):
-HHHHHHHHTT--EEEPSSS-SSHHHHHHHHHHHHHTT--EEE--GGGSSHHHHHHHTSSSEEEEEEEEEE----S--SB-HIIIIIHHHHHHHHHTT--GGGEEEEEESS-SS-EEEEEEEEE-TTS-EEEEEEETT-GGG---HHHHHHHHHHHHHHHTPPPTT-HHHHHHHHHHHHHH-S--B--